Protein AF-K9SF38-F1 (afdb_monomer)

Foldseek 3Di:
DDDDDDDDDDDDDDDDDDDDDPQPDAWAFFDDDQWIWIWDLVQDTHTANLCVVVPAPDLPPDDDDDDDDDDDDDDPQPPDLPPPPPPDALLLSLLLLLLLNGRVQNGSQSQQAAPSRDGDDDFQAQPQDWDWDDDPNDIDTFSQHGSNGAGPVLRVVLCVVVVPRTSDPNSVSSSVVVLLVVLVLNVCSVVVVVQCSQLSCQVVHVQTANHAPRQQTDSGYGHDHPVVSSVSSVSSSVVVVVVVD

Solvent-accessible surface area (backbone atoms only — not comparable to full-atom values): 14190 Å² total; per-residue (Å²): 137,89,88,84,90,84,87,82,86,80,87,83,80,87,81,92,79,89,77,94,69,87,74,82,44,68,72,32,37,16,44,54,97,83,36,21,28,29,20,40,64,83,41,46,82,42,77,42,75,54,27,71,78,52,50,62,68,71,66,63,70,84,82,72,91,80,79,92,78,84,86,80,82,93,65,100,79,74,81,57,95,76,71,65,92,55,97,65,49,49,44,47,56,14,50,55,48,39,49,11,38,28,42,57,21,53,33,92,65,10,54,30,28,27,46,92,68,43,78,60,87,68,40,72,41,75,82,68,51,77,33,72,45,79,53,98,94,42,79,50,73,38,35,23,30,31,31,76,46,38,35,48,72,56,41,58,57,41,31,64,75,72,66,50,82,40,40,38,65,66,44,48,51,51,41,52,52,50,53,36,48,76,45,67,17,46,67,29,31,70,73,64,40,49,70,61,20,43,24,44,38,6,81,78,41,38,16,28,16,53,47,82,86,35,60,30,30,70,57,50,13,47,30,34,50,46,71,57,49,51,53,50,26,53,34,37,29,54,46,50,56,62,72,78,109

Secondary structure (DSSP, 8-state):
---------------------------EEEEETTEEEEE-TTS-EEEETHHHHSPPPPPPPPPPPPPP----PPPTT---TT---S---HHHHHHHHHHHHHTT--STTGGGBBGGG-B----SS-----EEEEETTEEEEE--BTTTTB-HHHHHHHHHHHT--S--HHHHHHHHHHHHHHTT-HHHHHHT-HHHHHHHHTTT-TTS-SSTT-SSTTTT-----HHHHHHHHHHHHHHHHHH--

Structure (mmCIF, N/CA/C/O backbone):
data_AF-K9SF38-F1
#
_entry.id   AF-K9SF38-F1
#
loop_
_atom_site.group_PDB
_atom_site.id
_atom_site.type_symbol
_atom_site.label_atom_id
_atom_site.label_alt_id
_atom_site.label_comp_id
_atom_site.label_asym_id
_atom_site.label_entity_id
_atom_site.label_seq_id
_atom_site.pdbx_PDB_ins_code
_atom_site.Cartn_x
_atom_site.Cartn_y
_atom_site.Cartn_z
_atom_site.occupancy
_atom_site.B_iso_or_equiv
_atom_site.auth_seq_id
_atom_site.auth_comp_id
_atom_site.auth_asym_id
_atom_site.auth_atom_id
_atom_site.pdbx_PDB_model_num
ATOM 1 N N . MET A 1 1 ? 10.245 25.962 38.737 1.00 32.91 1 MET A N 1
ATOM 2 C CA . MET A 1 1 ? 10.128 26.505 37.369 1.00 32.91 1 MET A CA 1
ATOM 3 C C . MET A 1 1 ? 11.061 25.708 36.472 1.00 32.91 1 MET A C 1
ATOM 5 O O . MET A 1 1 ? 12.242 25.615 36.779 1.00 32.91 1 MET A O 1
ATOM 9 N N . ASP A 1 2 ? 10.474 25.057 35.470 1.00 35.12 2 ASP A N 1
ATOM 10 C CA . ASP A 1 2 ? 11.041 24.088 34.523 1.00 35.12 2 ASP A CA 1
ATOM 11 C C . ASP A 1 2 ? 12.235 24.565 33.688 1.00 35.12 2 ASP A C 1
ATOM 13 O O . ASP A 1 2 ? 12.225 25.701 33.218 1.00 35.12 2 ASP A O 1
ATOM 17 N N . LYS A 1 3 ? 13.137 23.620 33.359 1.00 30.88 3 LYS A N 1
ATOM 18 C CA . LYS A 1 3 ? 13.423 23.184 31.972 1.00 30.88 3 LYS A CA 1
ATOM 19 C C . LYS A 1 3 ? 13.786 21.691 31.964 1.00 30.88 3 LYS A C 1
ATOM 21 O O . LYS A 1 3 ? 14.842 21.285 32.436 1.00 30.88 3 LYS A O 1
ATOM 26 N N . ASN A 1 4 ? 12.859 20.891 31.453 1.00 30.62 4 ASN A N 1
ATOM 27 C CA . ASN A 1 4 ? 12.910 19.439 31.351 1.00 30.62 4 ASN A CA 1
ATOM 28 C C . ASN A 1 4 ? 13.777 18.952 30.169 1.00 30.62 4 ASN A C 1
ATOM 30 O O . ASN A 1 4 ? 13.713 19.516 29.081 1.00 30.62 4 ASN A O 1
ATOM 34 N N . LYS A 1 5 ? 14.442 17.811 30.409 1.00 30.38 5 LYS A N 1
ATOM 35 C CA . LYS A 1 5 ? 14.815 16.724 29.478 1.00 30.38 5 LYS A CA 1
ATOM 36 C C . LYS A 1 5 ? 15.868 16.989 28.388 1.00 30.38 5 LYS A C 1
ATOM 38 O O . LYS A 1 5 ? 15.561 17.395 27.275 1.00 30.38 5 LYS A O 1
ATOM 43 N N . LEU A 1 6 ? 17.087 16.529 28.673 1.00 23.80 6 LEU A N 1
ATOM 44 C CA . LEU A 1 6 ? 18.018 15.960 27.696 1.00 23.80 6 LEU A CA 1
ATOM 45 C C . LEU A 1 6 ? 18.862 14.878 28.384 1.00 23.80 6 LEU A C 1
ATOM 47 O O . LEU A 1 6 ? 19.176 15.003 29.564 1.00 23.80 6 LEU A O 1
ATOM 51 N N . ALA A 1 7 ? 19.227 13.862 27.601 1.00 22.31 7 ALA A N 1
ATOM 52 C CA . ALA A 1 7 ? 19.998 12.661 27.932 1.00 22.31 7 ALA A CA 1
ATOM 53 C C . ALA A 1 7 ? 19.204 11.472 28.506 1.00 22.31 7 ALA A C 1
ATOM 55 O O . ALA A 1 7 ? 19.060 11.296 29.712 1.00 22.31 7 ALA A O 1
ATOM 56 N N . LEU A 1 8 ? 18.825 10.557 27.609 1.00 22.80 8 LEU A N 1
ATOM 57 C CA . LEU A 1 8 ? 19.078 9.143 27.866 1.00 22.80 8 LEU A CA 1
ATOM 58 C C . LEU A 1 8 ? 19.803 8.552 26.652 1.00 22.80 8 LEU A C 1
ATOM 60 O O . LEU A 1 8 ? 19.273 8.515 25.543 1.00 22.80 8 LEU A O 1
ATOM 64 N N . LEU A 1 9 ? 21.058 8.176 26.898 1.00 20.56 9 LEU A N 1
ATOM 65 C CA . LEU A 1 9 ? 21.922 7.366 26.050 1.00 20.56 9 LEU A CA 1
ATOM 66 C C . LEU A 1 9 ? 21.179 6.124 25.534 1.00 20.56 9 LEU A C 1
ATOM 68 O O . LEU A 1 9 ? 20.601 5.388 26.329 1.00 20.56 9 LEU A O 1
ATOM 72 N N . VAL A 1 10 ? 21.345 5.805 24.251 1.00 22.66 10 VAL A N 1
ATOM 73 C CA . VAL A 1 10 ? 21.328 4.409 23.801 1.00 22.66 10 VAL A CA 1
ATOM 74 C C . VAL A 1 10 ? 22.685 4.112 23.179 1.00 22.66 10 VAL A C 1
ATOM 76 O O . VAL A 1 10 ? 22.996 4.498 22.056 1.00 22.66 10 VAL A O 1
ATOM 79 N N . THR A 1 11 ? 23.507 3.445 23.979 1.00 23.42 11 THR A N 1
ATOM 80 C CA . THR A 1 11 ? 24.659 2.659 23.552 1.00 23.42 11 THR A CA 1
ATOM 81 C C . THR A 1 11 ? 24.186 1.582 22.579 1.00 23.42 11 THR A C 1
ATOM 83 O O . THR A 1 11 ? 23.343 0.770 22.948 1.00 23.42 11 THR A O 1
ATOM 86 N N . VAL A 1 12 ? 24.763 1.506 21.379 1.00 25.81 12 VAL A N 1
ATOM 87 C CA . VAL A 1 12 ? 24.740 0.268 20.586 1.00 25.81 12 VAL A CA 1
ATOM 88 C C . VAL A 1 12 ? 26.158 -0.012 20.117 1.00 25.81 12 VAL A C 1
ATOM 90 O O . VAL A 1 12 ? 26.652 0.572 19.157 1.00 25.81 12 VAL A O 1
ATOM 93 N N . CYS A 1 13 ? 26.822 -0.901 20.848 1.00 21.30 13 CYS A N 1
ATOM 94 C CA . CYS A 1 13 ? 28.051 -1.546 20.429 1.00 21.30 13 CYS A CA 1
ATOM 95 C C . CYS A 1 13 ? 27.699 -2.988 20.038 1.00 21.30 13 CYS A C 1
ATOM 97 O O . CYS A 1 13 ? 27.138 -3.708 20.857 1.00 21.30 13 CYS A O 1
ATOM 99 N N . GLY A 1 14 ? 28.040 -3.364 18.802 1.00 21.73 14 GLY A N 1
ATOM 100 C CA . GLY A 1 14 ? 28.379 -4.723 18.368 1.00 21.73 14 GLY A CA 1
ATOM 101 C C . GLY A 1 14 ? 27.272 -5.778 18.294 1.00 21.73 14 GLY A C 1
ATOM 102 O O . GLY A 1 14 ? 26.858 -6.303 19.312 1.00 21.73 14 GLY A O 1
ATOM 103 N N . PHE A 1 15 ? 26.952 -6.226 17.075 1.00 23.14 15 PHE A N 1
ATOM 104 C CA . PHE A 1 15 ? 27.020 -7.651 16.732 1.00 23.14 15 PHE A CA 1
ATOM 105 C C . PHE A 1 15 ? 27.345 -7.813 15.243 1.00 23.14 15 PHE A C 1
ATOM 107 O O . PHE A 1 15 ? 26.672 -7.275 14.367 1.00 23.14 15 PHE A O 1
ATOM 114 N N . ILE A 1 16 ? 28.420 -8.555 14.988 1.00 25.97 16 ILE A N 1
ATOM 115 C CA . ILE A 1 16 ? 28.776 -9.112 13.689 1.00 25.97 16 ILE A CA 1
ATOM 116 C C . ILE A 1 16 ? 27.785 -10.238 13.384 1.00 25.97 16 ILE A C 1
ATOM 118 O O . ILE A 1 16 ? 27.683 -11.181 14.161 1.00 25.97 16 ILE A O 1
ATOM 122 N N . TYR A 1 17 ? 27.138 -10.178 12.223 1.00 26.00 17 TYR A N 1
ATOM 123 C CA . TYR A 1 17 ? 26.838 -11.368 11.431 1.00 26.00 17 TYR A CA 1
ATOM 124 C C . TYR A 1 17 ? 27.252 -11.084 9.990 1.00 26.00 17 TYR A C 1
ATOM 126 O O . TYR A 1 17 ? 26.595 -10.349 9.259 1.00 26.00 17 TYR A O 1
ATOM 134 N N . GLY A 1 18 ? 28.387 -11.660 9.600 1.00 22.95 18 GLY A N 1
ATOM 135 C CA . GLY A 1 18 ? 28.644 -11.984 8.209 1.00 22.95 18 GLY A CA 1
ATOM 136 C C . GLY A 1 18 ? 28.010 -13.338 7.912 1.00 22.95 18 GLY A C 1
ATOM 137 O O . GLY A 1 18 ? 28.254 -14.292 8.647 1.00 22.95 18 GLY A O 1
ATOM 138 N N . SER A 1 19 ? 27.189 -13.403 6.868 1.00 24.47 19 SER A N 1
ATOM 139 C CA . SER A 1 19 ? 27.059 -14.496 5.889 1.00 24.47 19 SER A CA 1
ATOM 140 C C . SER A 1 19 ? 25.881 -14.174 4.973 1.00 24.47 19 SER A C 1
ATOM 142 O O . SER A 1 19 ? 24.863 -13.656 5.418 1.00 24.47 19 SER A O 1
ATOM 144 N N . GLY A 1 20 ? 26.075 -14.414 3.679 1.00 29.20 20 GLY A N 1
ATOM 145 C CA . GLY A 1 20 ? 25.257 -13.905 2.587 1.00 29.20 20 GLY A CA 1
ATOM 146 C C . GLY A 1 20 ? 23.753 -14.147 2.706 1.00 29.20 20 GLY A C 1
ATOM 147 O O . GLY A 1 20 ? 23.280 -15.252 2.944 1.00 29.20 20 GLY A O 1
ATOM 148 N N . GLY A 1 21 ? 23.023 -13.081 2.420 1.00 24.81 21 GLY A N 1
ATOM 149 C CA . GLY A 1 21 ? 21.622 -13.074 2.050 1.00 24.81 21 GLY A CA 1
ATOM 150 C C . GLY A 1 21 ? 21.341 -11.661 1.578 1.00 24.81 21 GLY A C 1
ATOM 151 O O . GLY A 1 21 ? 21.445 -10.729 2.370 1.00 24.81 21 GLY A O 1
ATOM 152 N N . LEU A 1 22 ? 21.083 -11.472 0.285 1.00 32.59 22 LEU A N 1
ATOM 153 C CA . LEU A 1 22 ? 20.540 -10.216 -0.222 1.00 32.59 22 LEU A CA 1
ATOM 154 C C . LEU A 1 22 ? 19.213 -9.996 0.512 1.00 32.59 22 LEU A C 1
ATOM 156 O O . LEU A 1 22 ? 18.200 -10.591 0.155 1.00 32.59 22 LEU A O 1
ATOM 160 N N . GLY A 1 23 ? 19.248 -9.224 1.599 1.00 35.25 23 GLY A N 1
ATOM 161 C CA . GLY A 1 23 ? 18.059 -8.809 2.322 1.00 35.25 23 GLY A CA 1
ATOM 162 C C . GLY A 1 23 ? 17.207 -8.023 1.342 1.00 35.25 23 GLY A C 1
ATOM 163 O O . GLY A 1 23 ? 17.598 -6.937 0.919 1.00 35.25 23 GLY A O 1
ATOM 164 N N . VAL A 1 24 ? 16.096 -8.613 0.904 1.00 41.34 24 VAL A N 1
ATOM 165 C CA . VAL A 1 24 ? 15.189 -7.985 -0.055 1.00 41.34 24 VAL A CA 1
ATOM 166 C C . VAL A 1 24 ? 14.481 -6.863 0.682 1.00 41.34 24 VAL A C 1
ATOM 168 O O . VAL A 1 24 ? 13.463 -7.055 1.339 1.00 41.34 24 VAL A O 1
ATOM 171 N N . THR A 1 25 ? 15.069 -5.680 0.636 1.00 52.03 25 THR A N 1
ATOM 172 C CA . THR A 1 25 ? 14.469 -4.493 1.218 1.00 52.03 25 THR A CA 1
ATOM 173 C C . THR A 1 25 ? 13.455 -3.984 0.219 1.00 52.03 25 THR A C 1
ATOM 175 O O . THR A 1 25 ? 13.842 -3.527 -0.858 1.00 52.03 25 THR A O 1
ATOM 178 N N . LYS A 1 26 ? 12.166 -4.112 0.539 1.00 58.34 26 LYS A N 1
ATOM 179 C CA . LYS A 1 26 ? 11.089 -3.586 -0.298 1.00 58.34 26 LYS A CA 1
ATOM 180 C C . LYS A 1 26 ? 11.067 -2.065 -0.140 1.00 58.34 26 LYS A C 1
ATOM 182 O O . LYS A 1 26 ? 10.779 -1.587 0.957 1.00 58.34 26 LYS A O 1
ATOM 187 N N . PRO A 1 27 ? 11.398 -1.291 -1.182 1.00 59.22 27 PRO A N 1
ATOM 188 C CA . PRO A 1 27 ? 11.380 0.150 -1.057 1.00 59.22 27 PRO A CA 1
ATOM 189 C C . PRO A 1 27 ? 9.923 0.630 -1.153 1.00 59.22 27 PRO A C 1
ATOM 191 O O . PRO A 1 27 ? 9.233 0.328 -2.125 1.00 59.22 27 PRO A O 1
ATOM 194 N N . ALA A 1 28 ? 9.462 1.347 -0.129 1.00 57.31 28 ALA A N 1
ATOM 195 C CA . ALA A 1 28 ? 8.128 1.948 -0.051 1.00 57.31 28 ALA A CA 1
ATOM 196 C C . ALA A 1 28 ? 8.250 3.468 0.056 1.00 57.31 28 ALA A C 1
ATOM 198 O O . ALA A 1 28 ? 9.204 3.967 0.659 1.00 57.31 28 ALA A O 1
ATOM 199 N N . ILE A 1 29 ? 7.310 4.194 -0.546 1.00 63.69 29 ILE A N 1
ATOM 200 C CA . ILE A 1 29 ? 7.255 5.657 -0.489 1.00 63.69 29 ILE A CA 1
ATOM 201 C C . ILE A 1 29 ? 6.360 6.023 0.690 1.00 63.69 29 ILE A C 1
ATOM 203 O O . ILE A 1 29 ? 5.159 5.956 0.572 1.00 63.69 29 ILE A O 1
ATOM 207 N N . ALA A 1 30 ? 6.922 6.420 1.817 1.00 62.00 30 ALA A N 1
ATOM 208 C CA . ALA A 1 30 ? 6.196 6.939 2.966 1.00 62.00 30 ALA A CA 1
ATOM 209 C C . ALA A 1 30 ? 5.930 8.443 2.904 1.00 62.00 30 ALA A C 1
ATOM 211 O O . ALA A 1 30 ? 6.533 9.182 2.123 1.00 62.00 30 ALA A O 1
ATOM 212 N N . GLN A 1 31 ? 5.002 8.901 3.741 1.00 59.09 31 GLN A N 1
ATOM 213 C CA . GLN A 1 31 ? 4.596 10.294 3.802 1.00 59.09 31 GLN A CA 1
ATOM 214 C C . GLN A 1 31 ? 4.652 10.858 5.228 1.00 59.09 31 GLN A C 1
ATOM 216 O O . GLN A 1 31 ? 4.120 10.278 6.173 1.00 59.09 31 GLN A O 1
ATOM 221 N N . GLU A 1 32 ? 5.260 12.036 5.365 1.00 57.03 32 GLU A N 1
ATOM 222 C CA . GLU A 1 32 ? 5.220 12.898 6.550 1.00 57.03 32 GLU A CA 1
ATOM 223 C C . GLU A 1 32 ? 4.699 14.287 6.134 1.00 57.03 32 GLU A C 1
ATOM 225 O O . GLU A 1 32 ? 4.617 14.597 4.944 1.00 57.03 32 GLU A O 1
ATOM 230 N N . TYR A 1 33 ? 4.287 15.126 7.087 1.00 50.22 33 TYR A N 1
ATOM 231 C CA . TYR A 1 33 ? 3.713 16.456 6.828 1.00 50.22 33 TYR A CA 1
ATOM 232 C C . TYR A 1 33 ? 4.521 17.231 5.756 1.00 50.22 33 TYR A C 1
ATOM 234 O O . TYR A 1 33 ? 5.669 17.608 5.980 1.00 50.22 33 TYR A O 1
ATOM 242 N N . ASN A 1 34 ? 3.918 17.458 4.578 1.00 52.88 34 ASN A N 1
ATOM 243 C CA . ASN A 1 34 ? 4.502 18.127 3.397 1.00 52.88 34 ASN A CA 1
ATOM 244 C C . ASN A 1 34 ? 5.733 17.465 2.736 1.00 52.88 34 ASN A C 1
ATOM 246 O O . ASN A 1 34 ? 6.433 18.114 1.954 1.00 52.88 34 ASN A O 1
ATOM 250 N N . ALA A 1 35 ? 6.002 16.186 2.997 1.00 58.78 35 ALA A N 1
ATOM 251 C CA . ALA A 1 35 ? 7.109 15.457 2.391 1.00 58.78 35 ALA A CA 1
ATOM 252 C C . ALA A 1 35 ? 6.736 14.002 2.111 1.00 58.78 35 ALA A C 1
ATOM 254 O O . ALA A 1 35 ? 6.220 13.310 2.980 1.00 58.78 35 ALA A O 1
ATOM 255 N N . CYS A 1 36 ? 7.078 13.506 0.924 1.00 64.75 36 CYS A N 1
ATOM 256 C CA . CYS A 1 36 ? 7.150 12.066 0.719 1.00 64.75 36 CYS A CA 1
ATOM 257 C C . CYS A 1 36 ? 8.593 11.645 0.788 1.00 64.75 36 CYS A C 1
ATOM 259 O O . CYS A 1 36 ? 9.480 12.318 0.266 1.00 64.75 36 CYS A O 1
ATOM 261 N N . PHE A 1 37 ? 8.834 10.539 1.454 1.00 58.59 37 PHE A N 1
ATOM 262 C CA . PHE A 1 37 ? 10.147 9.985 1.612 1.00 58.59 37 PHE A CA 1
ATOM 263 C C . PHE A 1 37 ? 10.076 8.489 1.405 1.00 58.59 37 PHE A C 1
ATOM 265 O O . PHE A 1 37 ? 9.156 7.831 1.844 1.00 58.59 37 PHE A O 1
ATOM 272 N N . MET A 1 38 ? 11.065 7.917 0.758 1.00 58.12 38 MET A N 1
ATOM 273 C CA . MET A 1 38 ? 11.235 6.475 0.749 1.00 58.12 38 MET A CA 1
ATOM 274 C C . MET A 1 38 ? 12.322 6.122 1.719 1.00 58.12 38 MET A C 1
ATOM 276 O O . MET A 1 38 ? 13.252 6.903 1.891 1.00 58.12 38 MET A O 1
ATOM 280 N N . VAL A 1 39 ? 12.275 4.935 2.297 1.00 50.78 39 VAL A N 1
ATOM 281 C CA . VAL A 1 39 ? 13.430 4.453 3.042 1.00 50.78 39 VAL A CA 1
ATOM 282 C C . VAL A 1 39 ? 14.055 3.272 2.335 1.00 50.78 39 VAL A C 1
ATOM 284 O O . VAL A 1 39 ? 13.390 2.300 1.987 1.00 50.78 39 VAL A O 1
ATOM 287 N N . THR A 1 40 ? 15.350 3.408 2.055 1.00 50.44 40 THR A N 1
ATOM 288 C CA . THR A 1 40 ? 16.129 2.370 1.385 1.00 50.44 40 THR A CA 1
ATOM 289 C C . THR A 1 40 ? 16.367 1.192 2.324 1.00 50.44 40 THR A C 1
ATOM 291 O O . THR A 1 40 ? 16.216 1.297 3.541 1.00 50.44 40 THR A O 1
ATOM 294 N N . GLY A 1 41 ? 16.875 0.091 1.775 1.00 38.28 41 GLY A N 1
ATOM 295 C CA . GLY A 1 41 ? 17.277 -1.062 2.572 1.00 38.28 41 GLY A CA 1
ATOM 296 C C . GLY A 1 41 ? 18.357 -0.844 3.622 1.00 38.28 41 GLY A C 1
ATOM 297 O O . GLY A 1 41 ? 18.583 -1.710 4.458 1.00 38.28 41 GLY A O 1
ATOM 298 N N . SER A 1 42 ? 19.016 0.314 3.604 1.00 48.16 42 SER A N 1
ATOM 299 C CA . SER A 1 42 ? 19.976 0.719 4.628 1.00 48.16 42 SER A CA 1
ATOM 300 C C . SER A 1 42 ? 19.345 1.567 5.743 1.00 48.16 42 SER A C 1
ATOM 302 O O . SER A 1 42 ? 20.082 2.226 6.472 1.00 48.16 42 SER A O 1
ATOM 304 N N . GLY A 1 43 ? 18.012 1.664 5.819 1.00 46.91 43 GLY A N 1
ATOM 305 C CA . GLY A 1 43 ? 17.307 2.449 6.840 1.00 46.91 43 GLY A CA 1
ATOM 306 C C . GLY A 1 43 ? 17.420 3.968 6.675 1.00 46.91 43 GLY A C 1
ATOM 307 O O . GLY A 1 43 ? 17.209 4.715 7.626 1.00 46.91 43 GLY A O 1
ATOM 308 N N . ARG A 1 44 ? 17.786 4.456 5.482 1.00 55.97 44 ARG A N 1
ATOM 309 C CA . ARG A 1 44 ? 17.996 5.889 5.227 1.00 55.97 44 ARG A CA 1
ATOM 310 C C . ARG A 1 44 ? 16.814 6.553 4.507 1.00 55.97 44 ARG A C 1
ATOM 312 O O . ARG A 1 44 ? 16.411 6.087 3.443 1.00 55.97 44 ARG A O 1
ATOM 319 N N . LEU A 1 45 ? 16.335 7.669 5.065 1.00 54.25 45 LEU A N 1
ATOM 320 C CA . LEU A 1 45 ? 15.260 8.521 4.535 1.00 54.25 45 LEU A CA 1
ATOM 321 C C . LEU A 1 45 ? 15.676 9.245 3.242 1.00 54.25 45 LEU A C 1
ATOM 323 O O . LEU A 1 45 ? 16.576 10.085 3.248 1.00 54.25 45 LEU A O 1
ATOM 327 N N . VAL A 1 46 ? 14.984 8.950 2.146 1.00 61.78 46 VAL A N 1
ATOM 328 C CA . VAL A 1 46 ? 15.105 9.576 0.825 1.00 61.78 46 VAL A CA 1
ATOM 329 C C . VAL A 1 46 ? 13.908 10.475 0.604 1.00 61.78 46 VAL A C 1
ATOM 331 O O . VAL A 1 46 ? 12.845 9.995 0.241 1.00 61.78 46 VAL A O 1
ATOM 334 N N . GLN A 1 47 ? 14.062 11.776 0.797 1.00 63.28 47 GLN A N 1
ATOM 335 C CA . GLN A 1 47 ? 12.973 12.720 0.575 1.00 63.28 47 GLN A CA 1
ATOM 336 C C . GLN A 1 47 ? 12.798 12.992 -0.928 1.00 63.28 47 GLN A C 1
ATOM 338 O O . GLN A 1 47 ? 13.745 13.372 -1.615 1.00 63.28 47 GLN A O 1
ATOM 343 N N . PHE A 1 48 ? 11.586 12.798 -1.440 1.00 62.03 48 PHE A N 1
ATOM 344 C CA . PHE A 1 48 ? 11.187 13.135 -2.801 1.00 62.03 48 PHE A CA 1
ATOM 345 C C . PHE A 1 48 ? 10.351 14.409 -2.790 1.00 62.03 48 PHE A C 1
ATOM 347 O O . PHE A 1 48 ? 9.398 14.543 -2.024 1.00 62.03 48 PHE A O 1
ATOM 354 N N . ASP A 1 49 ? 10.632 15.303 -3.737 1.00 61.38 49 ASP A N 1
ATOM 355 C CA . ASP A 1 49 ? 9.835 16.518 -3.949 1.00 61.38 49 ASP A CA 1
ATOM 356 C C . ASP A 1 49 ? 8.482 16.252 -4.636 1.00 61.38 49 ASP A C 1
ATOM 358 O O . ASP A 1 49 ? 7.728 17.171 -4.958 1.00 61.38 49 ASP A O 1
ATOM 362 N N . PHE A 1 50 ? 8.153 14.976 -4.855 1.00 56.66 50 PHE A N 1
ATOM 363 C CA . PHE A 1 50 ? 6.925 14.531 -5.504 1.00 56.66 50 PHE A CA 1
ATOM 364 C C . PHE A 1 50 ? 5.668 15.016 -4.768 1.00 56.66 50 PHE A C 1
ATOM 366 O O . PHE A 1 50 ? 4.773 15.578 -5.394 1.00 56.66 50 PHE A O 1
ATOM 373 N N . CYS A 1 51 ? 5.628 14.907 -3.439 1.00 54.00 51 CYS A N 1
ATOM 374 C CA . CYS A 1 51 ? 4.443 15.296 -2.666 1.00 54.00 51 CYS A CA 1
ATOM 375 C C . CYS A 1 51 ? 4.289 16.805 -2.458 1.00 54.00 51 CYS A C 1
ATOM 377 O O . CYS A 1 51 ? 3.264 17.245 -1.954 1.00 54.00 51 CYS A O 1
ATOM 379 N N . LYS A 1 52 ? 5.248 17.621 -2.918 1.00 57.44 52 LYS A N 1
ATOM 380 C CA . LYS A 1 52 ? 4.994 19.056 -3.124 1.00 57.44 52 LYS A CA 1
ATOM 381 C C . LYS A 1 52 ? 4.128 19.313 -4.358 1.00 57.44 52 LYS A C 1
ATOM 383 O O . LYS A 1 52 ? 3.394 20.293 -4.389 1.00 57.44 52 LYS A O 1
ATOM 388 N N . HIS A 1 53 ? 4.224 18.446 -5.365 1.00 51.88 53 HIS A N 1
ATOM 389 C CA . HIS A 1 53 ? 3.482 18.558 -6.623 1.00 51.88 53 HIS A CA 1
ATOM 390 C C . HIS A 1 53 ? 2.138 17.823 -6.571 1.00 51.88 53 HIS A C 1
ATOM 392 O O . HIS A 1 53 ? 1.199 18.242 -7.236 1.00 51.88 53 HIS A O 1
ATOM 398 N N . ASN A 1 54 ? 2.045 16.777 -5.747 1.00 47.59 54 ASN A N 1
ATOM 399 C CA . ASN A 1 54 ? 0.818 16.056 -5.421 1.00 47.59 54 ASN A CA 1
ATOM 400 C C . ASN A 1 54 ? 0.685 15.956 -3.891 1.00 47.59 54 ASN A C 1
ATOM 402 O O . ASN A 1 54 ? 0.960 14.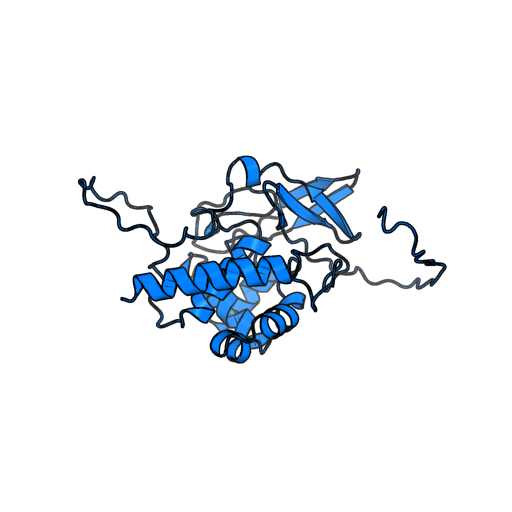891 -3.329 1.00 47.59 54 ASN A O 1
ATOM 406 N N . PRO A 1 55 ? 0.340 17.051 -3.191 1.00 53.09 55 PRO A N 1
ATOM 407 C CA . PRO A 1 55 ? 0.077 16.970 -1.762 1.00 53.09 55 PRO A CA 1
ATOM 408 C C . PRO A 1 55 ? -1.063 15.974 -1.510 1.00 53.09 55 PRO A C 1
ATOM 410 O O . PRO A 1 55 ? -1.948 15.820 -2.362 1.00 53.09 55 PRO A O 1
ATOM 413 N N . PRO A 1 56 ? -1.056 15.284 -0.358 1.00 52.06 56 PRO A N 1
ATOM 414 C CA . PRO A 1 56 ? -2.183 14.444 0.007 1.00 52.06 56 PRO A CA 1
ATOM 415 C C . PRO A 1 56 ? -3.431 15.341 0.030 1.00 52.06 56 PRO A C 1
ATOM 417 O O . PRO A 1 56 ? -3.331 16.513 0.417 1.00 52.06 56 PRO A O 1
ATOM 420 N N . PRO A 1 57 ? -4.615 14.840 -0.348 1.00 53.09 57 PRO A N 1
ATOM 421 C CA . PRO A 1 57 ? -5.824 15.487 0.122 1.00 53.09 57 PRO A CA 1
ATOM 422 C C . PRO A 1 57 ? -5.717 15.592 1.649 1.00 53.09 57 PRO A C 1
ATOM 424 O O . PRO A 1 57 ? -5.322 14.632 2.318 1.00 53.09 57 PRO A O 1
ATOM 427 N N . ALA A 1 58 ? -6.003 16.779 2.192 1.00 54.12 58 ALA A N 1
ATOM 428 C CA . ALA A 1 58 ? -6.201 16.904 3.629 1.00 54.12 58 ALA A CA 1
ATOM 429 C C . ALA A 1 58 ? -7.230 15.842 4.051 1.00 54.12 58 ALA A C 1
ATOM 431 O O . ALA A 1 58 ? -8.133 15.551 3.252 1.00 54.12 58 ALA A O 1
ATOM 432 N N . PRO A 1 59 ? -7.109 15.253 5.257 1.00 53.84 59 PRO A N 1
ATOM 433 C CA . PRO A 1 59 ? -8.188 14.427 5.758 1.00 53.84 59 PRO A CA 1
ATOM 434 C C . PRO A 1 59 ? -9.486 15.228 5.604 1.00 53.84 59 PRO A C 1
ATOM 436 O O . PRO A 1 59 ? -9.463 16.436 5.865 1.00 53.84 59 PRO A O 1
ATOM 439 N N . PRO A 1 60 ? -10.562 14.609 5.102 1.00 56.84 60 PRO A N 1
ATOM 440 C CA . PRO A 1 60 ? -11.826 15.295 4.884 1.00 56.84 60 PRO A CA 1
ATOM 441 C C . PRO A 1 60 ? -12.187 16.112 6.128 1.00 56.84 60 PRO A C 1
ATOM 443 O O . PRO A 1 60 ? -12.300 15.576 7.229 1.00 56.84 60 PRO A O 1
ATOM 446 N N . GLU A 1 61 ? -12.248 17.433 5.958 1.00 49.97 61 GLU A N 1
ATOM 447 C CA . GLU A 1 61 ? -12.459 18.374 7.055 1.00 49.97 61 GLU A CA 1
ATOM 448 C C . GLU A 1 61 ? -13.817 18.067 7.705 1.00 49.97 61 GLU A C 1
ATOM 450 O O . GLU A 1 61 ? -14.792 17.787 7.002 1.00 49.97 61 GLU A O 1
ATOM 455 N N . THR A 1 62 ? -13.892 18.079 9.041 1.00 42.59 62 THR A N 1
ATOM 456 C CA . THR A 1 62 ? -15.144 17.845 9.771 1.00 42.59 62 THR A CA 1
ATOM 457 C C . THR A 1 62 ? -16.230 18.775 9.227 1.00 42.59 62 THR A C 1
ATOM 459 O O . THR A 1 62 ? -16.091 19.998 9.224 1.00 42.59 62 THR A O 1
ATOM 462 N N . ALA A 1 63 ? -17.288 18.173 8.681 1.00 37.59 63 ALA A N 1
ATOM 463 C CA . ALA A 1 63 ? -18.239 18.825 7.793 1.00 37.59 63 ALA A CA 1
ATOM 464 C C . ALA A 1 63 ? -18.796 20.151 8.344 1.00 37.59 63 ALA A C 1
ATOM 466 O O . ALA A 1 63 ? -19.452 20.195 9.386 1.00 37.59 63 ALA A O 1
ATOM 467 N N . LYS A 1 64 ? -18.633 21.231 7.572 1.00 30.23 64 LYS A N 1
ATOM 468 C CA . LYS A 1 64 ? -19.543 22.382 7.609 1.00 30.23 64 LYS A CA 1
ATOM 469 C C . LYS A 1 64 ? -20.552 22.231 6.460 1.00 30.23 64 LYS A C 1
ATOM 471 O O . LYS A 1 64 ? -20.125 21.900 5.355 1.00 30.23 64 LYS A O 1
ATOM 476 N N . PRO A 1 65 ? -21.861 22.496 6.652 1.00 39.44 65 PRO A N 1
ATOM 477 C CA . PRO A 1 65 ? -22.847 22.281 5.597 1.00 39.44 65 PRO A CA 1
ATOM 478 C C . PRO A 1 65 ? -22.623 23.269 4.447 1.00 39.44 65 PRO A C 1
ATOM 480 O O . PRO A 1 65 ? -22.646 24.486 4.656 1.00 39.44 65 PRO A O 1
ATOM 483 N N . ALA A 1 66 ? -22.419 22.759 3.233 1.00 36.53 66 ALA A N 1
ATOM 484 C CA . ALA A 1 66 ? -22.329 23.579 2.031 1.00 36.53 66 ALA A CA 1
ATOM 485 C C . ALA A 1 66 ? -23.737 23.950 1.530 1.00 36.53 66 ALA A C 1
ATOM 487 O O . ALA A 1 66 ? -24.586 23.088 1.321 1.00 36.53 66 ALA A O 1
ATOM 488 N N . SER A 1 67 ? -23.984 25.248 1.332 1.00 28.19 67 SER A N 1
ATOM 489 C CA . SER A 1 67 ? -25.136 25.747 0.566 1.00 28.19 67 SER A CA 1
ATOM 490 C C . SER A 1 67 ? -24.871 25.620 -0.943 1.00 28.19 67 SER A C 1
ATOM 492 O O . SER A 1 67 ? -23.710 25.659 -1.355 1.00 28.19 67 SER A O 1
ATOM 494 N N . PRO A 1 68 ? -25.912 25.475 -1.784 1.00 45.50 68 PRO A N 1
ATOM 495 C CA . PRO A 1 68 ? -25.754 25.000 -3.151 1.00 45.50 68 PRO A CA 1
ATOM 496 C C . PRO A 1 68 ? -25.381 26.130 -4.116 1.00 45.50 68 PRO A C 1
ATOM 498 O O . PRO A 1 68 ? -25.941 27.227 -4.076 1.00 45.50 68 PRO A O 1
ATOM 501 N N . SER A 1 69 ? -24.468 25.846 -5.040 1.00 29.36 69 SER A N 1
ATOM 502 C CA . SER A 1 69 ? -24.279 26.618 -6.273 1.00 29.36 69 SER A CA 1
ATOM 503 C C . SER A 1 69 ? -23.678 25.734 -7.372 1.00 29.36 69 SER A C 1
ATOM 505 O O . SER A 1 69 ? -23.119 24.682 -7.065 1.00 29.36 69 SER A O 1
ATOM 507 N N . PRO A 1 70 ? -23.913 26.077 -8.651 1.00 39.94 70 PRO A N 1
ATOM 508 C CA . PRO A 1 70 ? -24.371 25.108 -9.636 1.00 39.94 70 PRO A CA 1
ATOM 509 C C . PRO A 1 70 ? -23.245 24.391 -10.379 1.00 39.94 70 PRO A C 1
ATOM 511 O O . PRO A 1 70 ? -22.165 24.931 -10.615 1.00 39.94 70 PRO A O 1
ATOM 514 N N . SER A 1 71 ? -23.575 23.166 -10.782 1.00 38.97 71 SER A N 1
ATOM 515 C CA . SER A 1 71 ? -22.771 22.222 -11.552 1.00 38.97 71 SER A CA 1
ATOM 516 C C . SER A 1 71 ? -22.131 22.803 -12.817 1.00 38.97 71 SER A C 1
ATOM 518 O O . SER A 1 71 ? -22.773 23.567 -13.542 1.00 38.97 71 SER A O 1
ATOM 520 N N . PRO A 1 72 ? -20.968 22.259 -13.208 1.00 36.81 72 PRO A N 1
ATOM 521 C CA . PRO A 1 72 ? -20.655 22.016 -14.603 1.00 36.81 72 PRO A CA 1
ATOM 522 C C . PRO A 1 72 ? -20.627 20.510 -14.929 1.00 36.81 72 PRO A C 1
ATOM 524 O O . PRO A 1 72 ? -20.350 19.656 -14.091 1.00 36.81 72 PRO A O 1
ATOM 527 N N . SER A 1 73 ? -20.967 20.235 -16.184 1.00 29.41 73 SER A N 1
ATOM 528 C CA . SER A 1 73 ? -21.141 18.963 -16.896 1.00 29.41 73 SER A CA 1
ATOM 529 C C . SER A 1 73 ? -20.017 17.913 -16.730 1.00 29.41 73 SER A C 1
ATOM 531 O O . SER A 1 73 ? -18.876 18.272 -16.436 1.00 29.41 73 SER A O 1
ATOM 533 N N . PRO A 1 74 ? -20.301 16.614 -16.974 1.00 39.22 74 PRO A N 1
ATOM 534 C CA . PRO A 1 74 ? -19.395 15.516 -16.636 1.00 39.22 74 PRO A CA 1
ATOM 535 C C . PRO A 1 74 ? -18.197 15.417 -17.593 1.00 39.22 74 PRO A C 1
ATOM 537 O O . PRO A 1 74 ? -18.358 15.346 -18.811 1.00 39.22 74 PRO A O 1
ATOM 540 N N . SER A 1 75 ? -16.992 15.361 -17.019 1.00 33.81 75 SER A N 1
ATOM 541 C CA . SER A 1 75 ? -15.740 15.006 -17.701 1.00 33.81 75 SER A CA 1
ATOM 542 C C . SER A 1 75 ? -15.394 13.536 -17.400 1.00 33.81 75 SER A C 1
ATOM 544 O O . SER A 1 75 ? -15.638 13.099 -16.275 1.00 33.81 75 SER A O 1
ATOM 546 N N . PRO A 1 76 ? -14.814 12.740 -18.323 1.00 41.31 76 PRO A N 1
ATOM 547 C CA . PRO A 1 76 ? -14.752 11.277 -18.182 1.00 41.31 76 PRO A CA 1
ATOM 548 C C . PRO A 1 76 ? -13.744 10.737 -17.151 1.00 41.31 76 PRO A C 1
ATOM 550 O O . PRO A 1 76 ? -13.533 9.533 -17.106 1.00 41.31 76 PRO A O 1
ATOM 553 N N . ASN A 1 77 ? -13.079 11.586 -16.360 1.00 44.72 77 ASN A N 1
ATOM 554 C CA . ASN A 1 77 ? -11.952 11.183 -15.504 1.00 44.72 77 ASN A CA 1
ATOM 555 C C . ASN A 1 77 ? -11.939 11.866 -14.125 1.00 44.72 77 ASN A C 1
ATOM 557 O O . ASN A 1 77 ? -10.876 12.183 -13.595 1.00 44.72 77 ASN A O 1
ATOM 561 N N . SER A 1 78 ? -13.100 12.078 -13.510 1.00 33.00 78 SER A N 1
ATOM 562 C CA . SER A 1 78 ? -13.174 12.363 -12.073 1.00 33.00 78 SER A CA 1
ATOM 563 C C . SER A 1 78 ? -13.711 11.134 -11.349 1.00 33.00 78 SER A C 1
ATOM 565 O O . SER A 1 78 ? -14.901 11.056 -11.043 1.00 33.00 78 SER A O 1
ATOM 567 N N . TYR A 1 79 ? -12.837 10.154 -11.108 1.00 44.12 79 TYR A N 1
ATOM 568 C CA . TYR A 1 79 ? -13.135 9.092 -10.152 1.00 44.12 79 TYR A CA 1
ATOM 569 C C . TYR A 1 79 ? -13.206 9.730 -8.762 1.00 44.12 79 TYR A C 1
ATOM 571 O O . TYR A 1 79 ? -12.195 10.091 -8.160 1.00 44.12 79 TYR A O 1
ATOM 579 N N . SER A 1 80 ? -14.442 9.948 -8.320 1.00 42.22 80 SER A N 1
ATOM 580 C CA . SER A 1 80 ? -14.796 10.156 -6.922 1.00 42.22 80 SER A CA 1
ATOM 581 C C . SER A 1 80 ? -14.463 8.865 -6.152 1.00 42.22 80 SER A C 1
ATOM 583 O O . SER A 1 80 ? -14.552 7.788 -6.746 1.00 42.22 80 SER A O 1
ATOM 585 N N . PRO A 1 81 ? -14.102 8.917 -4.856 1.00 46.56 81 PRO A N 1
ATOM 586 C CA . PRO A 1 81 ? -13.866 7.735 -4.005 1.00 46.56 81 PRO A CA 1
ATOM 587 C C . PRO A 1 81 ? -15.042 6.727 -3.918 1.00 46.56 81 PRO A C 1
ATOM 589 O O . PRO A 1 81 ? -14.952 5.726 -3.215 1.00 46.56 81 PRO A O 1
ATOM 592 N N . SER A 1 82 ? -16.125 6.958 -4.663 1.00 45.06 82 SER A N 1
ATOM 593 C CA . SER A 1 82 ? -17.351 6.169 -4.758 1.00 45.06 82 SER A CA 1
ATOM 594 C C . SER A 1 82 ? -17.351 5.039 -5.808 1.00 45.06 82 SER A C 1
ATOM 596 O O . SER A 1 82 ? -18.381 4.391 -5.970 1.00 45.06 82 SER A O 1
ATOM 598 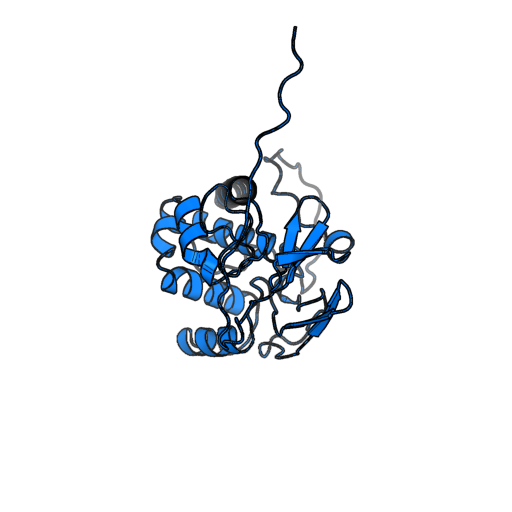N N . SER A 1 83 ? -16.243 4.715 -6.498 1.00 47.72 83 SER A N 1
ATOM 599 C CA . SER A 1 83 ? -16.202 3.535 -7.400 1.00 47.72 83 SER A CA 1
ATOM 600 C C . SER A 1 83 ? -15.911 2.196 -6.706 1.00 47.72 83 SER A C 1
ATOM 602 O O . SER A 1 83 ? -15.749 1.177 -7.371 1.00 47.72 83 SER A O 1
ATOM 604 N N . LEU A 1 84 ? -15.941 2.145 -5.372 1.00 51.97 84 LEU A N 1
ATOM 605 C CA . LEU A 1 84 ? -16.019 0.892 -4.619 1.00 51.97 84 LEU A CA 1
ATOM 606 C C . LEU A 1 84 ? -17.441 0.307 -4.715 1.00 51.97 84 LEU A C 1
ATOM 608 O O . LEU A 1 84 ? -18.190 0.311 -3.745 1.00 51.97 84 LEU A O 1
ATOM 612 N N . ASN A 1 85 ? -17.831 -0.236 -5.873 1.00 48.22 85 ASN A N 1
ATOM 613 C CA . ASN A 1 85 ? -19.048 -1.056 -6.004 1.00 48.22 85 ASN A CA 1
ATOM 614 C C . ASN A 1 85 ? -18.809 -2.493 -5.484 1.00 48.22 85 ASN A C 1
ATOM 616 O O . ASN A 1 85 ? -19.038 -3.498 -6.157 1.00 48.22 85 ASN A O 1
ATOM 620 N N . TYR A 1 86 ? -18.315 -2.567 -4.250 1.00 51.94 86 TYR A N 1
ATOM 621 C CA . TYR A 1 86 ? -18.360 -3.705 -3.338 1.00 51.94 86 TYR A CA 1
ATOM 622 C C . TYR A 1 86 ? -18.872 -3.126 -2.018 1.00 51.94 86 TYR A C 1
ATOM 624 O O . TYR A 1 86 ? -18.467 -2.026 -1.651 1.00 51.94 86 TYR A O 1
ATOM 632 N N . SER A 1 87 ? -19.737 -3.832 -1.290 1.00 63.78 87 SER A N 1
ATOM 633 C CA . SER A 1 87 ? -20.199 -3.399 0.041 1.00 63.78 87 SER A CA 1
ATOM 634 C C . SER A 1 87 ? -19.071 -3.528 1.081 1.00 63.78 87 SER A C 1
ATOM 636 O O . SER A 1 87 ? -19.183 -4.292 2.035 1.00 63.78 87 SER A O 1
ATOM 638 N N . ALA A 1 88 ? -17.944 -2.850 0.855 1.00 79.50 88 ALA A N 1
ATOM 639 C CA . ALA A 1 88 ? -16.843 -2.727 1.793 1.00 79.50 88 ALA A CA 1
ATOM 640 C C . ALA A 1 88 ? -17.313 -1.898 2.989 1.00 79.50 88 ALA A C 1
ATOM 642 O O . ALA A 1 88 ? -17.970 -0.870 2.805 1.00 79.50 88 ALA A O 1
ATOM 643 N N . SER A 1 89 ? -16.969 -2.328 4.201 1.00 92.31 89 SER A N 1
ATOM 644 C CA . SER A 1 89 ? -17.286 -1.551 5.393 1.00 92.31 89 SER A CA 1
ATOM 645 C C . SER A 1 89 ? -16.578 -0.201 5.374 1.00 92.31 89 SER A C 1
ATOM 647 O O . SER A 1 89 ? -15.519 -0.031 4.763 1.00 92.31 89 SER A O 1
ATOM 649 N N . VAL A 1 90 ? -17.141 0.760 6.100 1.00 94.12 90 VAL A N 1
ATOM 650 C CA . VAL A 1 90 ? -16.522 2.071 6.317 1.00 94.12 90 VAL A CA 1
ATOM 651 C C . VAL A 1 90 ? -15.092 1.938 6.860 1.00 94.12 90 VAL A C 1
ATOM 653 O O . VAL A 1 90 ? -14.192 2.646 6.407 1.00 94.12 90 VAL A O 1
ATOM 656 N N . ASN A 1 91 ? -14.847 0.974 7.754 1.00 96.19 91 ASN A N 1
ATOM 657 C CA . ASN A 1 91 ? -13.507 0.705 8.270 1.00 96.19 91 ASN A CA 1
ATOM 658 C C . ASN A 1 91 ? -12.558 0.214 7.173 1.00 96.19 91 ASN A C 1
ATOM 660 O O . ASN A 1 91 ? -11.434 0.701 7.087 1.00 96.19 91 ASN A O 1
ATOM 664 N N . LEU A 1 92 ? -12.989 -0.704 6.303 1.00 96.31 92 LEU A N 1
ATOM 665 C CA . LEU A 1 92 ? -12.153 -1.170 5.198 1.00 96.31 92 LEU A CA 1
ATOM 666 C C . LEU A 1 92 ? -11.839 -0.038 4.212 1.00 96.31 92 LEU A C 1
ATOM 668 O O . LEU A 1 92 ? -10.682 0.122 3.822 1.00 96.31 92 LEU A O 1
ATOM 672 N N . LYS A 1 93 ? -12.833 0.795 3.871 1.00 93.94 93 LYS A N 1
ATOM 673 C CA . LYS A 1 93 ? -12.638 1.993 3.034 1.00 93.94 93 LYS A CA 1
ATOM 674 C C . LYS A 1 93 ? -11.582 2.923 3.644 1.00 93.94 93 LYS A C 1
ATOM 676 O O . LYS A 1 93 ? -10.633 3.306 2.961 1.00 93.94 93 LYS A O 1
ATOM 681 N N . ALA A 1 94 ? -11.703 3.237 4.934 1.00 94.56 94 ALA A N 1
ATOM 682 C CA . ALA A 1 94 ? -10.744 4.070 5.659 1.00 94.56 94 ALA A CA 1
ATOM 683 C C . ALA A 1 94 ? -9.347 3.431 5.738 1.00 94.56 94 ALA A C 1
ATOM 685 O O . ALA A 1 94 ? -8.335 4.113 5.573 1.00 94.56 94 ALA A O 1
ATOM 686 N N . 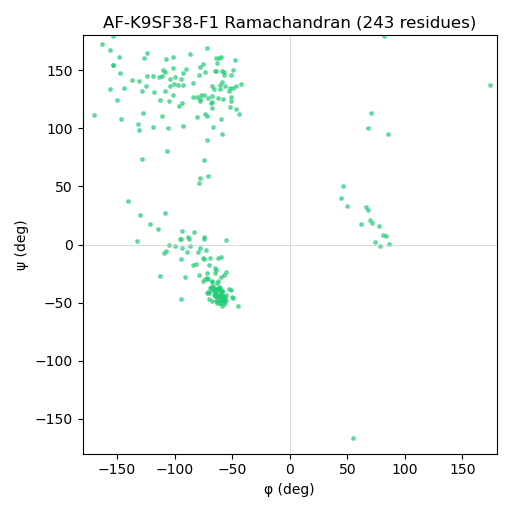PHE A 1 95 ? -9.279 2.112 5.926 1.00 97.12 95 PHE A N 1
ATOM 687 C CA . PHE A 1 95 ? -8.017 1.384 6.004 1.00 97.12 95 PHE A CA 1
ATOM 688 C C . PHE A 1 95 ? -7.243 1.416 4.679 1.00 97.12 95 PHE A C 1
ATOM 690 O O . PHE A 1 95 ? -6.035 1.650 4.665 1.00 97.12 95 PHE A O 1
ATOM 697 N N . LEU A 1 96 ? -7.934 1.263 3.546 1.00 95.75 96 LEU A N 1
ATOM 698 C CA . LEU A 1 96 ? -7.317 1.412 2.227 1.00 95.75 96 LEU A CA 1
ATOM 699 C C . LEU A 1 96 ? -6.731 2.819 2.028 1.00 95.75 96 LEU A C 1
ATOM 701 O O . LEU A 1 96 ? -5.630 2.952 1.491 1.00 95.75 96 LEU A O 1
ATOM 705 N N . GLN A 1 97 ? -7.402 3.867 2.518 1.00 93.19 97 GLN A N 1
ATOM 706 C CA . GLN A 1 97 ? -6.886 5.237 2.423 1.00 93.19 97 GLN A CA 1
ATOM 707 C C . GLN A 1 97 ? -5.602 5.453 3.229 1.00 93.19 97 GLN A C 1
ATOM 709 O O . GLN A 1 97 ? -4.698 6.137 2.747 1.00 93.19 97 GLN A O 1
ATOM 714 N N . ILE A 1 98 ? -5.470 4.857 4.420 1.00 94.25 98 ILE A N 1
ATOM 715 C CA . ILE A 1 98 ? -4.226 4.997 5.193 1.00 94.25 98 ILE A CA 1
ATOM 716 C C . ILE A 1 98 ? -3.058 4.220 4.581 1.00 94.25 98 ILE A C 1
ATOM 718 O O . ILE A 1 98 ? -1.921 4.667 4.710 1.00 94.25 98 ILE A O 1
ATOM 722 N N . ILE A 1 99 ? -3.314 3.112 3.869 1.00 94.00 99 ILE A N 1
ATOM 723 C CA . ILE A 1 99 ? -2.270 2.442 3.077 1.00 94.00 99 ILE A CA 1
ATOM 724 C C . ILE A 1 99 ? -1.807 3.382 1.967 1.00 94.00 99 ILE A C 1
ATOM 726 O O . ILE A 1 99 ? -0.615 3.621 1.828 1.00 94.00 99 ILE A O 1
ATOM 730 N N . ARG A 1 100 ? -2.739 3.980 1.218 1.00 90.94 100 ARG A N 1
ATOM 731 C CA . ARG A 1 100 ? -2.406 4.939 0.152 1.00 90.94 100 ARG A CA 1
ATOM 732 C C . ARG A 1 100 ? -1.627 6.142 0.676 1.00 90.94 100 ARG A C 1
ATOM 734 O O . ARG A 1 100 ? -0.674 6.569 0.032 1.00 90.94 100 ARG A O 1
ATOM 741 N N . TYR A 1 101 ? -2.003 6.659 1.845 1.00 86.75 101 TYR A N 1
ATOM 742 C CA . TYR A 1 101 ? -1.272 7.726 2.531 1.00 86.75 101 TYR A CA 1
ATOM 743 C C . TYR A 1 101 ? 0.151 7.304 2.863 1.00 86.75 101 TYR A C 1
ATOM 745 O O . TYR A 1 101 ? 1.107 7.989 2.506 1.00 86.75 101 TYR A O 1
ATOM 753 N N . ALA A 1 102 ? 0.305 6.143 3.489 1.00 86.19 102 ALA A N 1
ATOM 754 C CA . ALA A 1 102 ? 1.618 5.638 3.828 1.00 86.19 102 ALA A CA 1
ATOM 755 C C . ALA A 1 102 ? 2.426 5.193 2.613 1.00 86.19 102 ALA A C 1
ATOM 757 O O . ALA A 1 102 ? 3.627 5.088 2.738 1.00 86.19 102 ALA A O 1
ATOM 758 N N . GLU A 1 103 ? 1.814 4.963 1.457 1.00 84.88 103 GLU A N 1
ATOM 759 C CA . GLU A 1 103 ? 2.513 4.708 0.197 1.00 84.88 103 GLU A CA 1
ATOM 760 C C . GLU A 1 103 ? 2.694 5.983 -0.659 1.00 84.88 103 GLU A C 1
ATOM 762 O O . GLU A 1 103 ? 3.200 5.918 -1.781 1.00 84.88 103 GLU A O 1
ATOM 767 N N . GLY A 1 104 ? 2.303 7.161 -0.148 1.00 81.44 104 GLY A N 1
ATOM 768 C CA . GLY A 1 104 ? 2.485 8.450 -0.823 1.00 81.44 104 GLY A CA 1
ATOM 769 C C . GLY A 1 104 ? 1.636 8.615 -2.089 1.00 81.44 104 GLY A C 1
ATOM 770 O O . GLY A 1 104 ? 2.040 9.297 -3.030 1.00 81.44 104 GLY A O 1
ATOM 771 N N . THR A 1 105 ? 0.466 7.973 -2.138 1.00 86.38 105 THR A N 1
ATOM 772 C CA . THR A 1 105 ? -0.440 7.916 -3.303 1.00 86.38 105 THR A CA 1
ATOM 773 C C . THR A 1 105 ? -1.896 8.279 -2.957 1.00 86.38 105 THR A C 1
ATOM 775 O O . THR A 1 105 ? -2.848 7.881 -3.638 1.00 86.38 105 THR A O 1
ATOM 778 N N . SER A 1 106 ? -2.115 9.066 -1.898 1.00 81.12 106 SER A N 1
ATOM 779 C CA . SER A 1 106 ? -3.460 9.534 -1.515 1.00 81.12 106 SER A CA 1
ATOM 780 C C . SER A 1 106 ? -4.123 10.455 -2.542 1.00 81.12 106 SER A C 1
ATOM 782 O O . SER A 1 106 ? -5.340 10.614 -2.514 1.00 81.12 106 SER A O 1
ATOM 784 N N . SER A 1 107 ? -3.362 11.076 -3.445 1.00 76.50 107 SER A N 1
ATOM 785 C CA . SER A 1 107 ? -3.918 11.926 -4.500 1.00 76.50 107 SER A CA 1
ATOM 786 C C . SER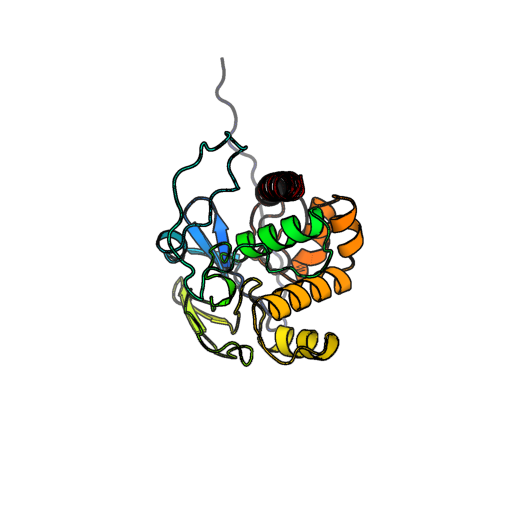 A 1 107 ? -4.848 11.143 -5.437 1.00 76.50 107 SER A C 1
ATOM 788 O O . SER A 1 107 ? -4.794 9.914 -5.536 1.00 76.50 107 SER A O 1
ATOM 790 N N . SER A 1 108 ? -5.713 11.858 -6.160 1.00 75.50 108 SER A N 1
ATOM 791 C CA . SER A 1 108 ? -6.649 11.253 -7.120 1.00 75.50 108 SER A CA 1
ATOM 792 C C . SER A 1 108 ? -5.945 10.477 -8.240 1.00 75.50 108 SER A C 1
ATOM 794 O O . SER A 1 108 ? -6.484 9.500 -8.752 1.00 75.50 108 SER A O 1
ATOM 796 N N . ASP A 1 109 ? -4.714 10.858 -8.590 1.00 83.25 109 ASP A N 1
ATOM 797 C CA . ASP A 1 109 ? -3.876 10.160 -9.566 1.00 83.25 109 ASP A CA 1
ATOM 798 C C . ASP A 1 109 ? -3.024 9.025 -8.966 1.00 83.25 109 ASP A C 1
ATOM 800 O O . ASP A 1 109 ? -2.259 8.392 -9.695 1.00 83.25 109 ASP A O 1
ATOM 804 N N . GLY A 1 110 ? -3.188 8.720 -7.673 1.00 87.50 110 GLY A N 1
ATOM 805 C CA . GLY A 1 110 ? -2.438 7.709 -6.923 1.00 87.50 110 GLY A CA 1
ATOM 806 C C . GLY A 1 110 ? -2.384 6.331 -7.584 1.00 87.50 110 GLY A C 1
ATOM 807 O O . GLY A 1 110 ? -1.329 5.703 -7.645 1.00 87.50 110 GLY A O 1
ATOM 808 N N . TYR A 1 111 ? -3.491 5.904 -8.197 1.00 94.56 111 TYR A N 1
ATOM 809 C CA . TYR A 1 111 ? -3.592 4.639 -8.934 1.00 94.56 111 TYR A CA 1
ATOM 810 C C . TYR A 1 111 ? -2.672 4.537 -10.154 1.00 94.56 111 TYR A C 1
ATOM 812 O O . TYR A 1 111 ? -2.557 3.458 -10.726 1.00 94.56 111 TYR A O 1
ATOM 820 N N . ARG A 1 112 ? -2.045 5.638 -10.586 1.00 94.38 112 ARG A N 1
ATOM 821 C CA . ARG A 1 112 ? -1.115 5.694 -11.726 1.00 94.38 112 ARG A CA 1
ATOM 822 C C . ARG A 1 112 ? 0.336 5.873 -11.308 1.00 94.38 112 ARG A C 1
ATOM 824 O O . ARG A 1 112 ? 1.212 5.897 -12.174 1.00 94.38 112 ARG A O 1
ATOM 831 N N . ILE A 1 113 ? 0.595 6.064 -10.018 1.00 90.38 113 ILE A N 1
ATOM 832 C CA . ILE A 1 113 ? 1.921 6.419 -9.530 1.00 90.38 113 ILE A CA 1
ATOM 833 C C . ILE A 1 113 ? 2.815 5.189 -9.527 1.00 90.38 113 ILE A C 1
ATOM 835 O O . ILE A 1 113 ? 2.469 4.139 -9.002 1.00 90.38 113 ILE A O 1
ATOM 839 N N . GLN A 1 114 ? 3.982 5.333 -10.129 1.00 89.19 114 GLN A N 1
ATOM 840 C CA . GLN A 1 114 ? 5.088 4.401 -10.043 1.00 89.19 114 GLN A CA 1
ATOM 841 C C . GLN A 1 114 ? 6.113 4.937 -9.051 1.00 89.19 114 GLN A C 1
ATOM 843 O O . GLN A 1 114 ? 6.193 6.141 -8.786 1.00 89.19 114 GLN A O 1
ATOM 848 N N . PHE A 1 115 ? 6.972 4.043 -8.589 1.00 82.44 115 PHE A N 1
ATOM 849 C CA . PHE A 1 115 ? 8.187 4.374 -7.876 1.00 82.44 115 PHE A CA 1
ATOM 850 C C . PHE A 1 115 ? 8.915 5.564 -8.520 1.00 82.44 115 PHE A C 1
ATOM 852 O O . PHE A 1 115 ? 9.017 5.636 -9.747 1.00 82.44 115 PHE A O 1
ATOM 859 N N . THR A 1 116 ? 9.433 6.490 -7.705 1.00 79.69 116 THR A N 1
ATOM 860 C CA . THR A 1 116 ? 9.962 7.825 -8.087 1.00 79.69 116 THR A CA 1
ATOM 861 C C . THR A 1 116 ? 8.926 8.895 -8.465 1.00 79.69 116 THR A C 1
ATOM 863 O O . THR A 1 116 ? 9.314 10.010 -8.807 1.00 79.69 116 THR A O 1
ATOM 866 N N . GLY A 1 117 ? 7.622 8.606 -8.394 1.00 80.00 117 GLY A N 1
ATOM 867 C CA . GLY A 1 117 ? 6.558 9.563 -8.740 1.00 80.00 117 GLY A CA 1
ATOM 868 C C . GLY A 1 117 ? 6.232 9.627 -10.237 1.00 80.00 117 GLY A C 1
ATOM 869 O O . GLY A 1 117 ? 5.471 10.488 -10.687 1.00 80.00 117 GLY A O 1
ATOM 870 N N . ARG A 1 118 ? 6.809 8.723 -11.038 1.00 86.31 118 ARG A N 1
ATOM 871 C CA . ARG A 1 118 ? 6.459 8.565 -12.457 1.00 86.31 118 ARG A CA 1
ATOM 872 C C . ARG A 1 118 ? 5.012 8.103 -12.600 1.00 86.31 118 ARG A C 1
ATOM 874 O O . ARG A 1 118 ? 4.435 7.556 -11.671 1.00 86.31 118 ARG A O 1
ATOM 881 N N . ARG A 1 119 ? 4.429 8.295 -13.783 1.00 90.44 119 ARG A N 1
ATOM 882 C CA . ARG A 1 119 ? 3.061 7.852 -14.086 1.00 90.44 119 ARG A CA 1
ATOM 883 C C . ARG A 1 119 ? 3.060 6.762 -15.141 1.00 90.44 119 ARG A C 1
ATOM 885 O O . ARG A 1 119 ? 3.865 6.811 -16.070 1.00 90.44 119 ARG A O 1
ATOM 892 N N . PHE A 1 120 ? 2.149 5.810 -15.004 1.00 94.44 120 PHE A N 1
ATOM 893 C CA . PHE A 1 120 ? 1.748 4.927 -16.093 1.00 94.44 120 PHE A CA 1
ATOM 894 C C . PHE A 1 120 ? 0.327 5.285 -16.556 1.00 94.44 120 PHE A C 1
ATOM 896 O O . PHE A 1 120 ? -0.504 5.769 -15.784 1.00 94.44 120 PHE A O 1
ATOM 903 N N . TYR A 1 121 ? 0.047 5.084 -17.844 1.00 94.00 121 TYR A N 1
ATOM 904 C CA . TYR A 1 121 ? -1.205 5.549 -18.456 1.00 94.00 121 TYR A CA 1
ATOM 905 C C . TYR A 1 121 ? -2.137 4.413 -18.884 1.00 94.00 121 TYR A C 1
ATOM 907 O O . TYR A 1 121 ? -3.354 4.596 -18.884 1.00 94.00 121 TYR A O 1
ATOM 915 N N . ASN A 1 122 ? -1.586 3.238 -19.185 1.00 95.56 122 ASN A N 1
ATOM 916 C CA . ASN A 1 122 ? -2.358 2.061 -19.555 1.00 95.56 122 ASN A CA 1
ATOM 917 C C . ASN A 1 122 ? -2.637 1.194 -18.320 1.00 95.56 122 ASN A C 1
ATOM 919 O O . ASN A 1 122 ? -1.693 0.754 -17.676 1.00 95.56 122 ASN A O 1
ATOM 923 N N . TYR A 1 123 ? -3.911 0.942 -18.023 1.00 97.38 123 TYR A N 1
ATOM 924 C CA . TYR A 1 123 ? -4.326 0.045 -16.944 1.00 97.38 123 TYR A CA 1
ATOM 925 C C . TYR A 1 123 ? -4.417 -1.419 -17.363 1.00 97.38 123 TYR A C 1
ATOM 927 O O . TYR A 1 123 ? -4.722 -2.233 -16.512 1.00 97.38 123 TYR A O 1
ATOM 935 N N . GLY A 1 124 ? -4.160 -1.775 -18.625 1.00 98.00 124 GLY A N 1
ATOM 936 C CA . GLY A 1 124 ? -4.296 -3.157 -19.095 1.00 98.00 124 GLY A CA 1
ATOM 937 C C . GLY A 1 124 ? -3.480 -4.177 -18.296 1.00 98.00 124 GLY A C 1
ATOM 938 O O . GLY A 1 124 ? -3.850 -5.342 -18.274 1.00 98.00 124 GLY A O 1
ATOM 939 N N . ASP A 1 125 ? -2.409 -3.748 -17.622 1.00 98.06 125 ASP A N 1
ATOM 940 C CA . ASP A 1 125 ? -1.684 -4.552 -16.641 1.00 98.06 125 ASP A CA 1
ATOM 941 C C . ASP A 1 125 ? -0.786 -3.662 -15.758 1.00 98.06 125 ASP A C 1
ATOM 943 O O . ASP A 1 125 ? -0.605 -2.470 -16.033 1.00 98.06 125 ASP A O 1
ATOM 947 N N . HIS A 1 126 ? -0.189 -4.243 -14.717 1.00 98.19 126 HIS A N 1
ATOM 948 C CA . HIS A 1 126 ? 0.880 -3.615 -13.954 1.00 98.19 126 HIS A CA 1
ATOM 949 C C . HIS A 1 126 ? 2.035 -3.237 -14.899 1.00 98.19 126 HIS A C 1
ATOM 951 O O . HIS A 1 126 ? 2.430 -4.042 -15.748 1.00 98.19 126 HIS A O 1
ATOM 957 N N . PRO A 1 127 ? 2.630 -2.034 -14.773 1.00 97.81 127 PRO A N 1
ATOM 958 C CA . PRO A 1 127 ? 3.571 -1.531 -15.773 1.00 97.81 127 PRO A CA 1
ATOM 959 C C . PRO A 1 127 ? 4.861 -2.353 -15.880 1.00 97.81 127 PRO A C 1
ATOM 961 O O . PRO A 1 127 ? 5.504 -2.315 -16.926 1.00 97.81 127 PRO A O 1
ATOM 964 N N . ARG A 1 128 ? 5.254 -3.067 -14.812 1.00 97.00 128 ARG A N 1
ATOM 965 C CA . ARG A 1 128 ? 6.501 -3.869 -14.725 1.00 97.00 128 ARG A CA 1
ATOM 966 C C . ARG A 1 128 ? 7.742 -3.079 -15.153 1.00 97.00 128 ARG A C 1
ATOM 968 O O . ARG A 1 128 ? 8.690 -3.597 -15.734 1.00 97.00 128 ARG A O 1
ATOM 975 N N . GLN A 1 129 ? 7.731 -1.777 -14.873 1.00 95.62 129 GLN A N 1
ATOM 976 C CA . GLN A 1 129 ? 8.844 -0.885 -15.169 1.00 95.62 129 GLN A CA 1
ATOM 977 C C . GLN A 1 129 ? 9.699 -0.729 -13.921 1.00 95.62 129 GLN A C 1
ATOM 979 O O . GLN A 1 129 ? 9.243 -0.205 -12.905 1.00 95.62 129 GLN A O 1
ATOM 984 N N . VAL A 1 130 ? 10.963 -1.136 -14.015 1.00 92.38 130 VAL A N 1
ATOM 985 C CA . VAL A 1 130 ? 11.958 -0.824 -12.990 1.00 92.38 130 VAL A CA 1
ATOM 986 C C . VAL A 1 130 ? 12.290 0.661 -13.089 1.00 92.38 130 VAL A C 1
ATOM 988 O O . VAL A 1 130 ? 12.914 1.112 -14.050 1.00 92.38 130 VAL A O 1
ATOM 991 N N . ASN A 1 131 ? 11.882 1.431 -12.088 1.00 85.38 131 ASN A N 1
ATOM 992 C CA . ASN A 1 131 ? 12.278 2.825 -11.942 1.00 85.38 131 ASN A CA 1
ATOM 993 C C . ASN A 1 131 ? 13.336 2.924 -10.846 1.00 85.38 131 ASN A C 1
ATOM 995 O O . ASN A 1 131 ? 13.258 2.223 -9.839 1.00 85.38 131 ASN A O 1
ATOM 999 N N . CYS A 1 132 ? 14.326 3.795 -11.036 1.00 83.19 132 CYS A N 1
ATOM 1000 C CA . CYS A 1 132 ? 15.424 3.960 -10.093 1.00 83.19 132 CYS A CA 1
ATOM 1001 C C . CYS A 1 132 ? 15.558 5.416 -9.648 1.00 83.19 132 CYS A C 1
ATOM 1003 O O . CYS A 1 132 ? 15.514 6.326 -10.475 1.00 83.19 132 CYS A O 1
ATOM 1005 N N . GLY A 1 133 ? 15.764 5.624 -8.350 1.00 75.50 133 GLY A N 1
ATOM 1006 C CA . GLY A 1 133 ? 16.116 6.908 -7.750 1.00 75.50 133 GLY A CA 1
ATOM 1007 C C . GLY A 1 133 ? 17.550 6.886 -7.222 1.00 75.50 133 GLY A C 1
ATOM 1008 O O . GLY A 1 133 ? 18.024 5.855 -6.744 1.00 75.50 133 GLY A O 1
ATOM 1009 N N . TYR A 1 134 ? 18.244 8.021 -7.309 1.00 67.81 134 TYR A N 1
ATOM 1010 C CA . TYR A 1 134 ? 19.563 8.200 -6.698 1.00 67.81 134 TYR A CA 1
ATOM 1011 C C . TYR A 1 134 ? 19.431 8.792 -5.299 1.00 67.81 134 TYR A C 1
ATOM 1013 O O . TYR A 1 134 ? 18.673 9.737 -5.091 1.00 67.81 134 TYR A O 1
ATOM 1021 N N . TYR A 1 135 ? 20.206 8.267 -4.353 1.00 55.88 135 TYR A N 1
ATOM 1022 C CA . TYR A 1 135 ? 20.232 8.759 -2.986 1.00 55.88 135 TYR A CA 1
ATOM 1023 C C . TYR A 1 135 ? 21.544 8.427 -2.264 1.00 55.88 135 TYR A C 1
ATOM 1025 O O . TYR A 1 135 ? 22.006 7.289 -2.297 1.00 55.88 135 TYR A O 1
ATOM 1033 N N . ASN A 1 136 ? 22.131 9.415 -1.574 1.00 50.59 136 ASN A N 1
ATOM 1034 C CA . ASN A 1 136 ? 23.393 9.298 -0.823 1.00 50.59 136 ASN A CA 1
ATOM 1035 C C . ASN A 1 136 ? 24.503 8.541 -1.580 1.00 50.59 136 ASN A C 1
ATOM 1037 O O . ASN A 1 136 ? 25.226 7.731 -1.001 1.00 50.59 136 ASN A O 1
ATOM 1041 N N . GLY A 1 137 ? 24.613 8.794 -2.887 1.00 65.00 137 GLY A N 1
ATOM 1042 C CA . GLY A 1 137 ? 25.602 8.164 -3.766 1.00 65.00 137 GLY A CA 1
ATOM 1043 C C . GLY A 1 137 ? 25.269 6.734 -4.213 1.00 65.00 137 GLY A C 1
ATOM 1044 O O . GLY A 1 137 ? 26.036 6.163 -4.980 1.00 65.00 137 GLY A O 1
ATOM 1045 N N . GLY A 1 138 ? 24.144 6.163 -3.774 1.00 65.19 138 GLY A N 1
ATOM 1046 C CA . GLY A 1 138 ? 23.632 4.863 -4.209 1.00 65.19 138 GLY A CA 1
ATOM 1047 C C . GLY A 1 138 ? 22.401 4.983 -5.108 1.00 65.19 138 GLY A C 1
ATOM 1048 O O . GLY A 1 138 ? 21.709 6.001 -5.113 1.00 65.19 138 GLY A O 1
ATOM 1049 N N . GLN A 1 139 ? 22.119 3.927 -5.868 1.00 76.69 139 GLN A N 1
ATOM 1050 C CA . GLN A 1 139 ? 20.920 3.808 -6.693 1.00 76.69 139 GLN A CA 1
ATOM 1051 C C . GLN A 1 139 ? 19.980 2.781 -6.064 1.00 76.69 139 GLN A C 1
ATOM 1053 O O . GLN A 1 139 ? 20.405 1.684 -5.705 1.00 76.69 139 GLN A O 1
ATOM 1058 N N . LEU A 1 140 ? 18.707 3.138 -5.934 1.00 77.56 140 LEU A N 1
ATOM 1059 C CA . LEU A 1 140 ? 17.655 2.242 -5.474 1.00 77.56 140 LEU A CA 1
ATOM 1060 C C . LEU A 1 140 ? 16.622 2.090 -6.580 1.00 77.56 140 LEU A C 1
ATOM 1062 O O . LEU A 1 140 ? 16.169 3.090 -7.132 1.00 77.56 140 LEU A O 1
ATOM 1066 N N . CYS A 1 141 ? 16.251 0.852 -6.884 1.00 81.94 141 CYS A N 1
ATOM 1067 C CA . CYS A 1 141 ? 15.348 0.519 -7.975 1.00 81.94 141 CYS A CA 1
ATOM 1068 C C . CYS A 1 141 ? 14.153 -0.286 -7.466 1.00 81.94 141 CYS A C 1
ATOM 1070 O O . CYS A 1 141 ? 14.295 -1.098 -6.554 1.00 81.94 141 CYS A O 1
ATOM 1072 N N . SER A 1 142 ? 12.986 -0.072 -8.067 1.00 85.19 142 SER A N 1
ATOM 1073 C CA . SER A 1 142 ? 11.759 -0.795 -7.738 1.00 85.19 142 SER A CA 1
ATOM 1074 C C . SER A 1 142 ? 10.810 -0.842 -8.923 1.00 85.19 142 SER A C 1
ATOM 1076 O O . SER A 1 142 ? 10.813 0.059 -9.764 1.00 85.19 142 SER A O 1
ATOM 1078 N N . THR A 1 143 ? 9.962 -1.865 -8.946 1.00 91.75 143 THR A N 1
ATOM 1079 C CA . THR A 1 143 ? 8.812 -1.962 -9.853 1.00 91.75 143 THR A CA 1
ATOM 1080 C C . THR A 1 143 ? 7.516 -1.463 -9.222 1.00 91.75 143 THR A C 1
ATOM 1082 O O . THR A 1 143 ? 6.479 -1.572 -9.862 1.00 91.75 143 THR A O 1
ATOM 1085 N N . ALA A 1 144 ? 7.565 -0.917 -7.999 1.00 91.81 144 ALA A N 1
ATOM 1086 C CA . ALA A 1 144 ? 6.382 -0.479 -7.266 1.00 91.81 144 ALA A CA 1
ATOM 1087 C C . ALA A 1 144 ? 5.480 0.446 -8.102 1.00 91.81 144 ALA A C 1
ATOM 1089 O O . ALA A 1 144 ? 5.952 1.453 -8.642 1.00 91.81 144 ALA A O 1
ATOM 1090 N N . ALA A 1 145 ? 4.193 0.111 -8.207 1.00 94.44 145 ALA A N 1
ATOM 1091 C CA . ALA A 1 145 ? 3.212 0.919 -8.917 1.00 94.44 145 ALA A CA 1
ATOM 1092 C C . ALA A 1 145 ? 1.801 0.828 -8.321 1.00 94.44 145 ALA A C 1
ATOM 1094 O O . ALA A 1 145 ? 1.448 -0.109 -7.603 1.00 94.44 145 ALA A O 1
ATOM 1095 N N . GLY A 1 146 ? 0.979 1.816 -8.665 1.00 95.12 146 GLY A N 1
ATOM 1096 C CA . GLY A 1 146 ? -0.408 1.909 -8.239 1.00 95.12 146 GLY A CA 1
ATOM 1097 C C . GLY A 1 146 ? -0.579 2.499 -6.840 1.00 95.12 146 GLY A C 1
ATOM 1098 O O . GLY A 1 146 ? 0.392 2.811 -6.146 1.00 95.12 146 GLY A O 1
ATOM 1099 N N . ALA A 1 147 ? -1.836 2.617 -6.419 1.00 93.69 147 ALA A N 1
ATOM 1100 C CA . ALA A 1 147 ? -2.229 3.235 -5.152 1.00 93.69 147 ALA A CA 1
ATOM 1101 C C . ALA A 1 147 ? -1.705 2.466 -3.922 1.00 93.69 147 ALA A C 1
ATOM 1103 O O . ALA A 1 147 ? -1.556 3.013 -2.838 1.00 93.69 147 ALA A O 1
ATOM 1104 N N . TYR A 1 148 ? -1.380 1.187 -4.087 1.00 95.50 148 TYR A N 1
ATOM 1105 C CA . TYR A 1 148 ? -0.867 0.344 -3.003 1.00 95.50 148 TYR A CA 1
ATOM 1106 C C . TYR A 1 148 ? 0.579 -0.097 -3.238 1.00 95.50 148 TYR A C 1
ATOM 1108 O O . TYR A 1 148 ? 1.043 -1.021 -2.568 1.00 95.50 148 TYR A O 1
ATOM 1116 N N . GLN A 1 149 ? 1.265 0.542 -4.202 1.00 94.19 149 GLN A N 1
ATOM 1117 C CA . GLN A 1 149 ? 2.673 0.314 -4.551 1.00 94.19 149 GLN A CA 1
ATOM 1118 C C . GLN A 1 149 ? 3.016 -1.185 -4.672 1.00 94.19 149 GLN A C 1
ATOM 1120 O O . GLN A 1 149 ? 3.985 -1.688 -4.092 1.00 94.19 149 GLN A O 1
ATOM 1125 N N . PHE A 1 150 ? 2.203 -1.921 -5.436 1.00 95.50 150 PHE A N 1
ATOM 1126 C CA . PHE A 1 150 ? 2.459 -3.329 -5.731 1.00 95.50 150 PHE A CA 1
ATOM 1127 C C . PHE A 1 150 ? 3.794 -3.464 -6.455 1.00 95.50 150 PHE A C 1
ATOM 1129 O O . PHE A 1 150 ? 4.059 -2.722 -7.393 1.00 95.50 150 PHE A O 1
ATOM 1136 N N . LEU A 1 151 ? 4.628 -4.418 -6.039 1.00 94.00 151 LEU A N 1
ATOM 1137 C CA . LEU A 1 151 ? 5.728 -4.877 -6.885 1.00 94.00 151 LEU A CA 1
ATOM 1138 C C . LEU A 1 151 ? 5.154 -5.763 -7.986 1.00 94.00 151 LEU A C 1
ATOM 1140 O O . LEU A 1 151 ? 4.150 -6.433 -7.756 1.00 94.00 151 LEU A O 1
ATOM 1144 N N . GLU A 1 152 ? 5.853 -5.860 -9.114 1.00 93.88 152 GLU A N 1
ATOM 1145 C CA . GLU A 1 152 ? 5.524 -6.793 -10.203 1.00 93.88 152 GLU A CA 1
ATOM 1146 C C . GLU A 1 152 ? 5.195 -8.204 -9.692 1.00 93.88 152 GLU A C 1
ATOM 1148 O O . GLU A 1 152 ? 4.106 -8.706 -9.936 1.00 93.88 152 GLU A O 1
ATOM 1153 N N . THR A 1 153 ? 6.074 -8.796 -8.880 1.00 90.88 153 THR A N 1
ATOM 1154 C CA . THR A 1 153 ? 5.875 -10.157 -8.358 1.00 90.88 153 THR A CA 1
ATOM 1155 C C . THR A 1 153 ? 4.706 -10.267 -7.382 1.00 90.88 153 THR A C 1
ATOM 1157 O O . THR A 1 153 ? 4.051 -11.301 -7.315 1.00 90.88 153 THR A O 1
ATOM 1160 N N . THR A 1 154 ? 4.436 -9.209 -6.610 1.00 93.88 154 THR A N 1
ATOM 1161 C CA . THR A 1 154 ? 3.277 -9.162 -5.707 1.00 93.88 154 THR A CA 1
ATOM 1162 C C . THR A 1 154 ? 1.983 -9.049 -6.502 1.00 93.88 154 THR A C 1
ATOM 1164 O O . THR A 1 154 ? 1.001 -9.699 -6.154 1.00 93.88 154 THR A O 1
ATOM 1167 N N . TRP A 1 155 ? 1.983 -8.231 -7.559 1.00 97.56 155 TRP A N 1
ATOM 1168 C CA . TRP A 1 155 ? 0.842 -8.085 -8.448 1.00 97.56 155 TRP A CA 1
ATOM 1169 C C . TRP A 1 155 ? 0.534 -9.398 -9.163 1.00 97.56 155 TRP A C 1
ATOM 1171 O O . TRP A 1 155 ? -0.597 -9.853 -9.079 1.00 97.56 155 TRP A O 1
ATOM 1181 N N . ASP A 1 156 ? 1.526 -10.042 -9.778 1.00 96.88 156 ASP A N 1
ATOM 1182 C CA . ASP A 1 156 ? 1.336 -11.305 -10.502 1.00 96.88 156 ASP A CA 1
ATOM 1183 C C . ASP A 1 156 ? 0.694 -12.389 -9.617 1.00 96.88 156 ASP A C 1
ATOM 1185 O O . ASP A 1 156 ? -0.246 -13.073 -10.029 1.00 96.88 156 ASP A O 1
ATOM 1189 N N . ASP A 1 157 ? 1.162 -12.508 -8.372 1.00 95.88 157 ASP A N 1
ATOM 1190 C CA . ASP A 1 157 ? 0.628 -13.460 -7.397 1.00 95.88 157 ASP A CA 1
ATOM 1191 C C . ASP A 1 157 ? -0.805 -13.116 -6.951 1.00 95.88 157 ASP A C 1
ATOM 1193 O O . ASP A 1 157 ? -1.698 -13.973 -6.954 1.00 95.88 157 ASP A O 1
ATOM 1197 N N . VAL A 1 158 ? -1.066 -11.858 -6.576 1.00 95.44 158 VAL A N 1
ATOM 1198 C CA . VAL A 1 158 ? -2.397 -11.475 -6.088 1.00 95.44 158 VAL A CA 1
ATOM 1199 C C . VAL A 1 158 ? -3.427 -11.439 -7.216 1.00 95.44 158 VAL A C 1
ATOM 1201 O O . VAL A 1 158 ? -4.525 -11.963 -7.031 1.00 95.44 158 VAL A O 1
ATOM 1204 N N . ALA A 1 159 ? -3.064 -10.917 -8.391 1.00 97.50 159 ALA A N 1
ATOM 1205 C CA . ALA A 1 159 ? -3.907 -10.842 -9.581 1.00 97.50 159 ALA A CA 1
ATOM 1206 C C . ALA A 1 159 ? -4.405 -12.227 -9.991 1.00 97.50 159 ALA A C 1
ATOM 1208 O O . ALA A 1 159 ? -5.607 -12.416 -10.180 1.00 97.50 159 ALA A O 1
ATOM 1209 N N . SER A 1 160 ? -3.501 -13.212 -10.023 1.00 97.06 160 SER A N 1
ATOM 1210 C CA . SER A 1 160 ? -3.840 -14.612 -10.282 1.00 97.06 160 SER A CA 1
ATOM 1211 C C . SER A 1 160 ? -4.886 -15.140 -9.294 1.00 97.06 160 SER A C 1
ATOM 1213 O O . SER A 1 160 ? -5.882 -15.742 -9.693 1.00 97.06 160 SER A O 1
ATOM 1215 N N . SER A 1 161 ? -4.724 -14.853 -7.999 1.00 93.44 161 SER A N 1
ATOM 1216 C CA . SER A 1 161 ? -5.633 -15.372 -6.968 1.00 93.44 161 SER A CA 1
ATOM 1217 C C . SER A 1 161 ? -7.035 -14.767 -6.970 1.00 93.44 161 SER A C 1
ATOM 1219 O O . SER A 1 161 ? -7.984 -15.436 -6.566 1.00 93.44 161 SER A O 1
ATOM 1221 N N . ILE A 1 162 ? -7.169 -13.512 -7.408 1.00 95.06 162 ILE A N 1
ATOM 1222 C CA . ILE A 1 162 ? -8.454 -12.802 -7.451 1.00 95.06 162 ILE A CA 1
ATOM 1223 C C . ILE A 1 162 ? -9.077 -12.806 -8.852 1.00 95.06 162 ILE A C 1
ATOM 1225 O O . ILE A 1 162 ? -10.167 -12.267 -9.031 1.00 95.06 162 ILE A O 1
ATOM 1229 N N . GLY A 1 163 ? -8.396 -13.398 -9.841 1.00 96.88 163 GLY A N 1
ATOM 1230 C CA . GLY A 1 163 ? -8.826 -13.400 -11.238 1.00 96.88 163 GLY A CA 1
ATOM 1231 C C . GLY A 1 163 ? -8.803 -12.013 -11.883 1.00 96.88 163 GLY A C 1
ATOM 1232 O O . GLY A 1 163 ? -9.659 -11.723 -12.719 1.00 96.88 163 GLY A O 1
ATOM 1233 N N . ALA A 1 164 ? -7.867 -11.148 -11.481 1.00 96.62 164 ALA A N 1
ATOM 1234 C CA . ALA A 1 164 ? -7.727 -9.826 -12.079 1.00 96.62 164 ALA A CA 1
ATOM 1235 C C . ALA A 1 164 ? -7.295 -9.949 -13.544 1.00 96.62 164 ALA A C 1
ATOM 1237 O O . ALA A 1 164 ? -6.380 -10.704 -13.874 1.00 96.62 164 ALA A O 1
ATOM 1238 N N . TYR A 1 165 ? -7.954 -9.192 -14.417 1.00 96.19 165 TYR A N 1
ATOM 1239 C CA . TYR A 1 165 ? -7.671 -9.168 -15.856 1.00 96.19 165 TYR A CA 1
ATOM 1240 C C . TYR A 1 165 ? -7.011 -7.864 -16.319 1.00 96.19 165 TYR A C 1
ATOM 1242 O O . TYR A 1 165 ? -6.620 -7.759 -17.478 1.00 96.19 165 TYR A O 1
ATOM 1250 N N . ASP A 1 166 ? -6.917 -6.871 -15.436 1.00 97.94 166 ASP A N 1
ATOM 1251 C CA . ASP A 1 166 ? -6.220 -5.612 -15.661 1.00 97.94 166 ASP A CA 1
ATOM 1252 C C . ASP A 1 166 ? -5.745 -5.023 -14.316 1.00 97.94 166 ASP A C 1
ATOM 1254 O O . ASP A 1 166 ? -5.976 -5.597 -13.252 1.00 97.94 166 ASP A O 1
ATOM 1258 N N . PHE A 1 167 ? -5.072 -3.876 -14.363 1.00 98.00 167 PHE A N 1
ATOM 1259 C CA . PHE A 1 167 ? -4.551 -3.123 -13.220 1.00 98.00 167 PHE A CA 1
ATOM 1260 C C . PHE A 1 167 ? -5.327 -1.820 -12.962 1.00 98.00 167 PHE A C 1
ATOM 1262 O O . PHE A 1 167 ? -4.769 -0.840 -12.459 1.00 98.00 167 PHE A O 1
ATOM 1269 N N . SER A 1 168 ? -6.606 -1.770 -13.340 1.00 97.00 168 SER A N 1
ATOM 1270 C CA . SER A 1 168 ? -7.500 -0.638 -13.066 1.00 97.00 168 SER A CA 1
ATOM 1271 C C . SER A 1 168 ? -7.652 -0.382 -11.557 1.00 97.00 168 SER A C 1
ATOM 1273 O O . SER A 1 168 ? -7.340 -1.259 -10.746 1.00 97.00 168 SER A O 1
ATOM 1275 N N . PRO A 1 169 ? -8.118 0.815 -11.148 1.00 95.81 169 PRO A N 1
ATOM 1276 C CA . PRO A 1 169 ? -8.292 1.150 -9.735 1.00 95.81 169 PRO A CA 1
ATOM 1277 C C . PRO A 1 169 ? -9.051 0.091 -8.925 1.00 95.81 169 PRO A C 1
ATOM 1279 O O . PRO A 1 169 ? -8.563 -0.345 -7.884 1.00 95.81 169 PRO A O 1
ATOM 1282 N N . ASP A 1 170 ? -10.169 -0.411 -9.452 1.00 94.75 170 ASP A N 1
ATOM 1283 C CA . ASP A 1 170 ? -10.990 -1.422 -8.780 1.00 94.75 170 ASP A CA 1
ATOM 1284 C C . ASP A 1 170 ? -10.223 -2.735 -8.543 1.00 94.75 170 ASP A C 1
ATOM 1286 O O . ASP A 1 170 ? -10.368 -3.375 -7.499 1.00 94.75 170 ASP A O 1
ATOM 1290 N N . TRP A 1 171 ? -9.386 -3.155 -9.497 1.00 96.75 171 TRP A N 1
ATOM 1291 C CA . TRP A 1 171 ? -8.567 -4.360 -9.359 1.00 96.75 171 TRP A CA 1
ATOM 1292 C C . TRP A 1 171 ? -7.367 -4.158 -8.430 1.00 96.75 171 TRP A C 1
ATOM 1294 O O . TRP A 1 171 ? -7.001 -5.083 -7.701 1.00 96.75 171 TRP A O 1
ATOM 1304 N N . GLN A 1 172 ? -6.811 -2.947 -8.372 1.00 97.62 172 GLN A N 1
ATOM 1305 C CA . GLN A 1 172 ? -5.818 -2.578 -7.363 1.00 97.62 172 GLN A CA 1
ATOM 1306 C C . GLN A 1 172 ? -6.408 -2.638 -5.947 1.00 97.62 172 GLN A C 1
ATOM 1308 O O . GLN A 1 172 ? -5.788 -3.232 -5.063 1.00 97.62 172 GLN A O 1
ATOM 1313 N N . ASP A 1 173 ? -7.611 -2.096 -5.734 1.00 96.81 173 ASP A N 1
ATOM 1314 C CA . ASP A 1 173 ? -8.304 -2.148 -4.438 1.00 96.81 173 ASP A CA 1
ATOM 1315 C C . ASP A 1 173 ? -8.548 -3.600 -4.005 1.00 96.81 173 ASP A C 1
ATOM 1317 O O . ASP A 1 173 ? -8.204 -3.990 -2.889 1.00 96.81 173 ASP A O 1
ATOM 1321 N N . ARG A 1 174 ? -9.060 -4.443 -4.912 1.00 96.38 174 ARG A N 1
ATOM 1322 C CA . ARG A 1 174 ? -9.266 -5.880 -4.652 1.00 96.38 174 ARG A CA 1
ATOM 1323 C C . ARG A 1 174 ? -7.962 -6.606 -4.323 1.00 96.38 174 ARG A C 1
ATOM 1325 O O . ARG A 1 174 ? -7.946 -7.437 -3.417 1.00 96.38 174 ARG A O 1
ATOM 1332 N N . GLY A 1 175 ? -6.870 -6.274 -5.014 1.00 96.62 175 GLY A N 1
ATOM 1333 C CA . GLY A 1 175 ? -5.540 -6.795 -4.703 1.00 96.62 175 GLY A CA 1
ATOM 1334 C C . GLY A 1 175 ? -5.092 -6.427 -3.287 1.00 96.62 175 GLY A C 1
ATOM 1335 O O . GLY A 1 175 ? -4.617 -7.283 -2.544 1.00 96.62 175 GLY A O 1
ATOM 1336 N N . ALA A 1 176 ? -5.297 -5.178 -2.867 1.00 97.50 176 ALA A N 1
ATOM 1337 C CA . ALA A 1 176 ? -4.936 -4.729 -1.524 1.00 97.50 176 ALA A CA 1
ATOM 1338 C C . ALA A 1 176 ? -5.784 -5.423 -0.449 1.00 97.50 176 ALA A C 1
ATOM 1340 O O . ALA A 1 176 ? -5.242 -5.910 0.543 1.00 97.50 176 ALA A O 1
ATOM 1341 N N . ILE A 1 177 ? -7.094 -5.548 -0.678 1.00 97.44 177 ILE A N 1
ATOM 1342 C CA . ILE A 1 177 ? -8.030 -6.278 0.191 1.00 97.44 177 ILE A CA 1
ATOM 1343 C C . ILE A 1 177 ? -7.599 -7.740 0.355 1.00 97.44 177 ILE A C 1
ATOM 1345 O O . ILE A 1 177 ? -7.578 -8.257 1.474 1.00 97.44 177 ILE A O 1
ATOM 1349 N N . GLU A 1 178 ? -7.211 -8.408 -0.730 1.00 97.31 178 GLU A N 1
ATOM 1350 C CA . GLU A 1 178 ? -6.735 -9.790 -0.669 1.00 97.31 178 GLU A CA 1
ATOM 1351 C C . GLU A 1 178 ? -5.428 -9.910 0.128 1.00 97.31 178 GLU A C 1
ATOM 1353 O O . GLU A 1 178 ? -5.281 -10.828 0.938 1.00 97.31 178 GLU A O 1
ATOM 1358 N N . LEU A 1 179 ? -4.500 -8.960 -0.010 1.00 97.19 179 LEU A N 1
ATOM 1359 C CA . LEU A 1 179 ? -3.283 -8.933 0.806 1.00 97.19 179 LEU A CA 1
ATOM 1360 C C . LEU A 1 179 ? -3.581 -8.689 2.297 1.00 97.19 179 LEU A C 1
ATOM 1362 O O . LEU A 1 17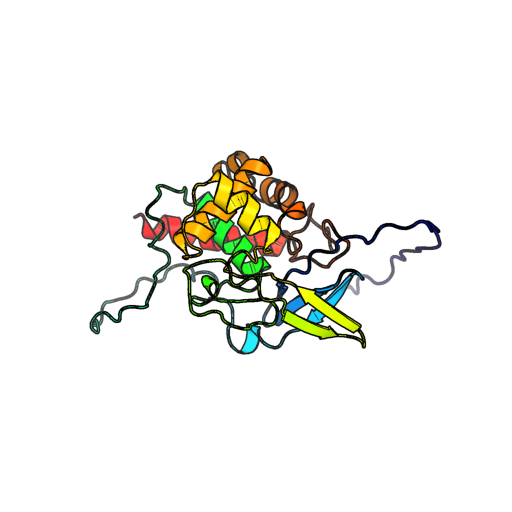9 ? -2.999 -9.365 3.147 1.00 97.19 179 LEU A O 1
ATOM 1366 N N . ILE A 1 180 ? -4.532 -7.806 2.629 1.00 97.56 180 ILE A N 1
ATOM 1367 C CA . ILE A 1 180 ? -5.027 -7.600 4.007 1.00 97.56 180 ILE A CA 1
ATOM 1368 C C . ILE A 1 180 ? -5.611 -8.905 4.566 1.00 97.56 180 ILE A C 1
ATOM 1370 O O . ILE A 1 180 ? -5.333 -9.290 5.708 1.00 97.56 180 ILE A O 1
ATOM 1374 N N . ARG A 1 181 ? -6.404 -9.619 3.758 1.00 97.19 181 ARG A N 1
ATOM 1375 C CA . ARG A 1 181 ? -7.004 -10.903 4.135 1.00 97.19 181 ARG A CA 1
ATOM 1376 C C . ARG A 1 181 ? -5.935 -11.963 4.395 1.00 97.19 181 ARG A C 1
ATOM 1378 O O . ARG A 1 181 ? -5.988 -12.625 5.430 1.00 97.19 181 ARG A O 1
ATOM 1385 N N . ARG A 1 182 ? -4.952 -12.106 3.500 1.00 95.69 182 ARG A N 1
ATOM 1386 C CA . ARG A 1 182 ? -3.835 -13.061 3.635 1.00 95.69 182 ARG A CA 1
ATOM 1387 C C . ARG A 1 182 ? -2.947 -12.769 4.843 1.00 95.69 182 ARG A C 1
ATOM 1389 O O . ARG A 1 182 ? -2.463 -13.706 5.469 1.00 95.69 182 ARG A O 1
ATOM 1396 N N . ALA A 1 183 ? -2.784 -11.498 5.204 1.00 95.00 183 ALA A N 1
ATOM 1397 C CA . ALA A 1 183 ? -2.091 -11.084 6.423 1.00 95.00 183 ALA A CA 1
ATOM 1398 C C . ALA A 1 183 ? -2.897 -11.356 7.714 1.00 95.00 183 ALA A C 1
ATOM 1400 O O . ALA A 1 183 ? -2.409 -11.110 8.815 1.00 95.00 183 ALA A O 1
ATOM 1401 N N . GLY A 1 184 ? -4.142 -11.839 7.608 1.00 94.44 184 GLY A N 1
ATOM 1402 C CA . GLY A 1 184 ? -5.010 -12.100 8.757 1.00 94.44 184 GLY A CA 1
ATOM 1403 C C . GLY A 1 184 ? -5.498 -10.829 9.459 1.00 94.44 184 GLY A C 1
ATOM 1404 O O . GLY A 1 184 ? -5.865 -10.890 10.634 1.00 94.44 184 GLY A O 1
ATOM 1405 N N . ALA A 1 185 ? -5.473 -9.686 8.768 1.00 97.38 185 ALA A N 1
ATOM 1406 C CA . ALA A 1 185 ? -5.830 -8.379 9.318 1.00 97.38 185 ALA A CA 1
ATOM 1407 C C . ALA A 1 185 ? -7.294 -7.989 9.066 1.00 97.38 185 ALA A C 1
ATOM 1409 O O . ALA A 1 185 ? -7.783 -7.060 9.696 1.00 97.38 185 ALA A O 1
ATOM 1410 N N . MET A 1 186 ? -8.010 -8.702 8.187 1.00 97.06 186 MET A N 1
ATOM 1411 C CA . MET A 1 186 ? -9.374 -8.328 7.784 1.00 97.06 186 MET A CA 1
ATOM 1412 C C . MET A 1 186 ? -10.325 -8.175 8.976 1.00 97.06 186 MET A C 1
ATOM 1414 O O . MET A 1 186 ? -10.997 -7.162 9.098 1.00 97.06 186 MET A O 1
ATOM 1418 N N . GLN A 1 187 ? -10.339 -9.139 9.899 1.00 96.44 187 GLN A N 1
ATOM 1419 C CA . GLN A 1 187 ? -11.208 -9.071 11.077 1.00 96.44 187 GLN A CA 1
ATOM 1420 C C . GLN A 1 187 ? -10.883 -7.870 11.975 1.00 96.44 187 GLN A C 1
ATOM 1422 O O . GLN A 1 187 ? -11.796 -7.237 12.496 1.00 96.44 187 GLN A O 1
ATOM 1427 N N . ASP A 1 188 ? -9.601 -7.541 12.137 1.00 98.25 188 ASP A N 1
ATOM 1428 C CA . ASP A 1 188 ? -9.189 -6.389 12.938 1.00 9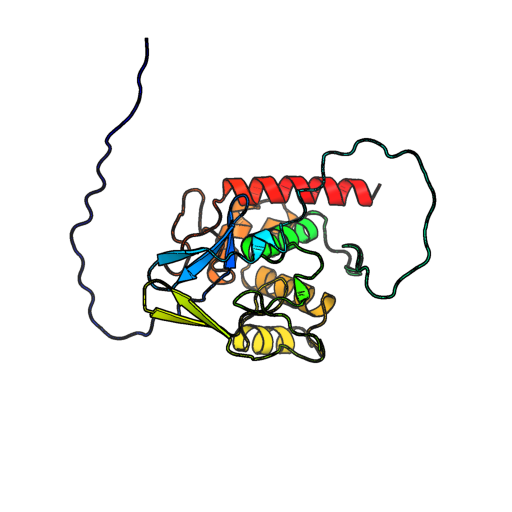8.25 188 ASP A CA 1
ATOM 1429 C C . ASP A 1 188 ? -9.594 -5.075 12.278 1.00 98.25 188 ASP A C 1
ATOM 1431 O O . ASP A 1 188 ? -10.058 -4.174 12.970 1.00 98.25 188 ASP A O 1
ATOM 1435 N N . VAL A 1 189 ? -9.479 -4.980 10.949 1.00 97.88 189 VAL A N 1
ATOM 1436 C CA . VAL A 1 189 ? -9.983 -3.830 10.188 1.00 97.88 189 VAL A CA 1
ATOM 1437 C C . VAL A 1 189 ? -11.483 -3.674 10.418 1.00 97.88 189 VAL A C 1
ATOM 1439 O O . VAL A 1 189 ? -11.923 -2.617 10.858 1.00 97.88 189 VAL A O 1
ATOM 1442 N N . GLU A 1 190 ? -12.261 -4.734 10.202 1.00 95.69 190 GLU A N 1
ATOM 1443 C CA . GLU A 1 190 ? -13.718 -4.698 10.361 1.00 95.69 190 GLU A CA 1
ATOM 1444 C C . GLU A 1 190 ? -14.142 -4.305 11.785 1.00 95.69 190 GLU A C 1
ATOM 1446 O O . GLU A 1 190 ? -15.050 -3.494 11.961 1.00 95.69 190 GLU A O 1
ATOM 1451 N N . MET A 1 191 ? -13.443 -4.806 12.808 1.00 95.81 191 MET A N 1
ATOM 1452 C CA . MET A 1 191 ? -13.718 -4.501 14.218 1.00 95.81 191 MET A CA 1
ATOM 1453 C C . MET A 1 191 ? -13.158 -3.150 14.695 1.00 95.81 191 MET A C 1
ATOM 1455 O O . MET A 1 191 ? -13.435 -2.756 15.825 1.00 95.81 191 MET A O 1
ATOM 1459 N N . GLY A 1 192 ? -12.381 -2.436 13.874 1.00 95.19 192 GLY A N 1
ATOM 1460 C CA . GLY A 1 192 ? -11.736 -1.177 14.266 1.00 95.19 192 GLY A CA 1
ATOM 1461 C C . GLY A 1 192 ? -10.485 -1.348 15.144 1.00 95.19 192 GLY A C 1
ATOM 1462 O O . GLY A 1 192 ? -10.005 -0.382 15.733 1.00 95.19 192 GLY A O 1
ATOM 1463 N N . ASN A 1 193 ? -9.907 -2.549 15.214 1.00 97.62 193 ASN A N 1
ATOM 1464 C CA . ASN A 1 193 ? -8.651 -2.847 15.913 1.00 97.62 193 ASN A CA 1
ATOM 1465 C C . ASN A 1 193 ? -7.429 -2.402 15.079 1.00 97.62 193 ASN A C 1
ATOM 1467 O O . ASN A 1 193 ? -6.556 -3.199 14.724 1.00 97.62 193 ASN A O 1
ATOM 1471 N N . ILE A 1 194 ? -7.361 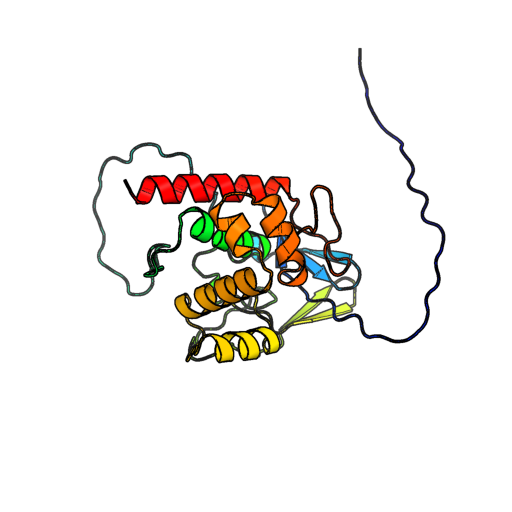-1.118 14.726 1.00 97.50 194 ILE A N 1
ATOM 1472 C CA . ILE A 1 194 ? -6.507 -0.636 13.628 1.00 97.50 194 ILE A CA 1
ATOM 1473 C C . ILE A 1 194 ? -5.011 -0.773 13.891 1.00 97.50 194 ILE A C 1
ATOM 1475 O O . ILE A 1 194 ? -4.280 -1.163 12.984 1.00 97.50 194 ILE A O 1
ATOM 1479 N N . GLU A 1 195 ? -4.535 -0.552 15.117 1.00 97.94 195 GLU A N 1
ATOM 1480 C CA . GLU A 1 195 ? -3.113 -0.763 15.425 1.00 97.94 195 GLU A CA 1
ATOM 1481 C C . GLU A 1 195 ? -2.680 -2.222 15.200 1.00 97.94 195 GLU A C 1
ATOM 1483 O O . GLU A 1 195 ? -1.587 -2.481 14.694 1.00 97.94 195 GLU A O 1
ATOM 1488 N N . GLN A 1 196 ? -3.553 -3.182 15.531 1.00 97.94 196 GLN A N 1
ATOM 1489 C CA . GLN A 1 196 ? -3.295 -4.610 15.321 1.00 97.94 196 GLN A CA 1
ATOM 1490 C C . GLN A 1 196 ? -3.324 -4.956 13.829 1.00 97.94 196 GLN A C 1
ATOM 1492 O O . GLN A 1 196 ? -2.440 -5.670 13.351 1.00 97.94 196 GLN A O 1
ATOM 1497 N N . ALA A 1 197 ? -4.284 -4.401 13.083 1.00 98.38 197 ALA A N 1
ATOM 1498 C CA . ALA A 1 197 ? -4.347 -4.550 11.633 1.00 98.38 197 ALA A CA 1
ATOM 1499 C C . ALA A 1 197 ? -3.080 -4.008 10.946 1.00 98.38 197 ALA A C 1
ATOM 1501 O O . ALA A 1 197 ? -2.482 -4.717 10.137 1.00 98.38 197 ALA A O 1
ATOM 1502 N N . ILE A 1 198 ? -2.629 -2.798 11.311 1.00 97.75 198 ILE A N 1
ATOM 1503 C CA . ILE A 1 198 ? -1.395 -2.177 10.796 1.00 97.75 198 ILE A CA 1
ATOM 1504 C C . ILE A 1 198 ? -0.186 -3.073 11.080 1.00 97.75 198 ILE A C 1
ATOM 1506 O O . ILE A 1 198 ? 0.576 -3.381 10.165 1.00 97.75 198 ILE A O 1
ATOM 1510 N N . GLY A 1 199 ? -0.038 -3.555 12.318 1.00 96.56 199 GLY A N 1
ATOM 1511 C CA . GLY A 1 199 ? 1.070 -4.440 12.679 1.00 96.56 199 GLY A CA 1
ATOM 1512 C C . GLY A 1 199 ? 1.099 -5.731 11.854 1.00 96.56 199 GLY A C 1
ATOM 1513 O O . GLY A 1 199 ? 2.162 -6.154 11.398 1.00 96.56 199 GLY A O 1
ATOM 1514 N N . LYS A 1 200 ? -0.071 -6.331 11.591 1.00 96.81 200 LYS A N 1
ATOM 1515 C CA . LYS A 1 200 ? -0.204 -7.548 10.771 1.00 96.81 200 LYS A CA 1
ATOM 1516 C C . LYS A 1 200 ? 0.163 -7.335 9.306 1.00 96.81 200 LYS A C 1
ATOM 1518 O O . LYS A 1 200 ? 0.727 -8.236 8.690 1.00 96.81 200 LYS A O 1
ATOM 1523 N N . VAL A 1 201 ? -0.141 -6.167 8.745 1.00 96.19 201 VAL A N 1
ATOM 1524 C CA . VAL A 1 201 ? 0.150 -5.866 7.336 1.00 96.19 201 VAL A CA 1
ATOM 1525 C C . VAL A 1 201 ? 1.493 -5.155 7.112 1.00 96.19 201 VAL A C 1
ATOM 1527 O O . VAL A 1 201 ? 1.898 -4.969 5.966 1.00 96.19 201 VAL A O 1
ATOM 1530 N N . ALA A 1 202 ? 2.235 -4.816 8.168 1.00 92.31 202 ALA A N 1
ATOM 1531 C CA . ALA A 1 202 ? 3.570 -4.217 8.077 1.00 92.31 202 ALA A CA 1
ATOM 1532 C C . ALA A 1 202 ? 4.614 -5.044 7.287 1.00 92.31 20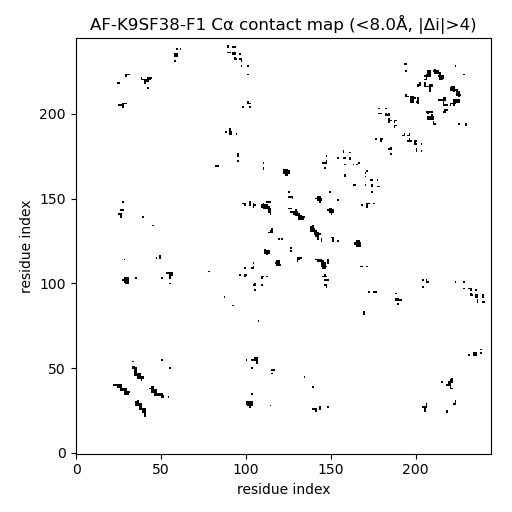2 ALA A C 1
ATOM 1534 O O . ALA A 1 202 ? 5.562 -4.462 6.752 1.00 92.31 202 ALA A O 1
ATOM 1535 N N . PRO A 1 203 ? 4.522 -6.386 7.178 1.00 88.31 203 PRO A N 1
ATOM 1536 C CA . PRO A 1 203 ? 5.355 -7.154 6.246 1.00 88.31 203 PRO A CA 1
ATOM 1537 C C . PRO A 1 203 ? 4.915 -7.041 4.779 1.00 88.31 203 PRO A C 1
ATOM 1539 O O . PRO A 1 203 ? 5.627 -7.497 3.897 1.00 88.31 203 PRO A O 1
ATOM 1542 N N . VAL A 1 204 ? 3.741 -6.482 4.484 1.00 89.94 204 VAL A N 1
ATOM 1543 C CA . VAL A 1 204 ? 3.255 -6.274 3.111 1.00 89.94 204 VAL A CA 1
ATOM 1544 C C . VAL A 1 204 ? 3.607 -4.866 2.633 1.00 89.94 204 VAL A C 1
ATOM 1546 O O . VAL A 1 204 ? 4.143 -4.705 1.530 1.00 89.94 204 VAL A O 1
ATOM 1549 N N . TRP A 1 205 ? 3.352 -3.860 3.472 1.00 90.75 205 TRP A N 1
ATOM 1550 C CA . TRP A 1 205 ? 3.635 -2.450 3.201 1.00 90.75 205 TRP A CA 1
ATOM 1551 C C . TRP A 1 205 ? 4.757 -1.956 4.103 1.00 90.75 205 TRP A C 1
ATOM 1553 O O . TRP A 1 205 ? 4.601 -1.819 5.314 1.00 90.75 205 TRP A O 1
ATOM 1563 N N . ALA A 1 206 ? 5.917 -1.691 3.501 1.00 82.75 206 ALA A N 1
ATOM 1564 C CA . ALA A 1 206 ? 7.116 -1.305 4.237 1.00 82.75 206 ALA A CA 1
ATOM 1565 C C . ALA A 1 206 ? 7.004 0.104 4.855 1.00 82.75 206 ALA A C 1
ATOM 1567 O O . ALA A 1 206 ? 7.796 0.479 5.711 1.00 82.75 206 ALA A O 1
ATOM 1568 N N . SER A 1 207 ? 6.008 0.894 4.483 1.00 84.25 207 SER A N 1
ATOM 1569 C CA . SER A 1 207 ? 5.730 2.176 5.126 1.00 84.25 207 SER A CA 1
ATOM 1570 C C . SER A 1 207 ? 5.087 2.054 6.515 1.00 84.25 207 SER A C 1
ATOM 1572 O O . SER A 1 207 ? 5.030 3.046 7.245 1.00 84.25 207 SER A O 1
ATOM 1574 N N . PHE A 1 208 ? 4.617 0.865 6.907 1.00 90.38 208 PHE A N 1
ATOM 1575 C CA . PHE A 1 208 ? 3.888 0.654 8.156 1.00 90.38 208 PHE A CA 1
ATOM 1576 C C . PHE A 1 208 ? 4.771 0.187 9.329 1.00 90.38 208 PHE A C 1
ATOM 1578 O O . PHE A 1 208 ? 5.667 -0.647 9.149 1.00 90.38 208 PHE A O 1
ATOM 1585 N N . PRO A 1 209 ? 4.493 0.673 10.555 1.00 92.12 209 PRO A N 1
ATOM 1586 C CA . PRO A 1 209 ? 5.122 0.198 11.782 1.00 92.12 209 PRO A CA 1
ATOM 1587 C C . PRO A 1 209 ? 4.574 -1.178 12.176 1.00 92.12 209 PRO A C 1
ATOM 1589 O O . PRO A 1 209 ? 3.396 -1.469 11.985 1.00 92.12 209 PRO A O 1
ATOM 1592 N N . ARG A 1 210 ? 5.398 -2.019 12.807 1.00 92.44 210 ARG A N 1
ATOM 1593 C CA . ARG A 1 210 ? 4.941 -3.322 13.328 1.00 92.44 210 ARG A CA 1
ATOM 1594 C C . ARG A 1 210 ? 4.187 -3.204 14.659 1.00 92.44 210 ARG A C 1
ATOM 1596 O O . ARG A 1 210 ? 3.388 -4.072 14.994 1.00 92.44 210 ARG A O 1
ATOM 1603 N N . TRP A 1 211 ? 4.467 -2.156 15.431 1.00 94.19 211 TRP A N 1
ATOM 1604 C CA . TRP A 1 211 ? 3.829 -1.824 16.710 1.00 94.19 211 TRP A CA 1
ATOM 1605 C C . TRP A 1 211 ? 3.969 -0.320 16.993 1.00 94.19 211 TRP A C 1
ATOM 1607 O O . TRP A 1 211 ? 4.753 0.377 16.345 1.00 94.19 211 TRP A O 1
ATOM 1617 N N . SER A 1 212 ? 3.230 0.201 17.974 1.00 91.81 212 SER A N 1
ATOM 1618 C CA . SER A 1 212 ? 3.323 1.613 18.364 1.00 91.81 212 SER A CA 1
ATOM 1619 C C . SER A 1 212 ? 4.720 1.974 18.890 1.00 91.81 212 SER A C 1
ATOM 1621 O O . SER A 1 212 ? 5.246 1.323 19.791 1.00 91.81 212 SER A O 1
ATOM 1623 N N . GLY A 1 213 ? 5.336 3.006 18.308 1.00 86.44 213 GLY A N 1
ATOM 1624 C CA . GLY A 1 213 ? 6.716 3.413 18.603 1.00 86.44 213 GLY A CA 1
ATOM 1625 C C . GLY A 1 213 ? 7.797 2.689 17.789 1.00 86.44 213 GLY A C 1
ATOM 1626 O O . GLY A 1 213 ? 8.976 2.982 17.976 1.00 86.44 213 GLY A O 1
ATOM 1627 N N . ASP A 1 214 ? 7.433 1.772 16.885 1.00 87.12 214 ASP A N 1
ATOM 1628 C CA . ASP A 1 214 ? 8.368 1.242 15.888 1.00 87.12 214 ASP A CA 1
ATOM 1629 C C . ASP A 1 214 ? 8.725 2.336 14.875 1.00 87.12 214 ASP A C 1
ATOM 1631 O O . ASP A 1 214 ? 7.847 2.869 14.199 1.00 87.12 214 ASP A O 1
ATOM 1635 N N . SER A 1 215 ? 10.015 2.650 14.762 1.00 83.31 215 SER A N 1
ATOM 1636 C CA . SER A 1 215 ? 10.534 3.625 13.797 1.00 83.31 215 SER A CA 1
ATOM 1637 C C . SER A 1 215 ? 11.248 2.975 12.613 1.00 83.31 215 SER A C 1
ATOM 1639 O O . SER A 1 215 ? 11.748 3.713 11.769 1.00 83.31 215 SER A O 1
ATOM 1641 N N . TYR A 1 216 ? 11.350 1.638 12.562 1.00 77.19 216 TYR A N 1
ATOM 1642 C CA . TYR A 1 216 ? 12.190 0.926 11.584 1.00 77.19 216 TYR A CA 1
ATOM 1643 C C . TYR A 1 216 ? 11.505 -0.252 10.869 1.00 77.19 216 TYR A C 1
ATOM 1645 O O . TYR A 1 216 ? 12.153 -0.926 10.071 1.00 77.19 216 TYR A O 1
ATOM 1653 N N . GLY A 1 217 ? 10.220 -0.510 11.122 1.00 80.75 217 GLY A N 1
ATOM 1654 C CA . GLY A 1 217 ? 9.391 -1.408 10.314 1.00 80.75 217 GLY A CA 1
ATOM 1655 C C . GLY A 1 217 ? 9.939 -2.829 10.122 1.00 80.75 217 GLY A C 1
ATOM 1656 O O . GLY A 1 217 ? 10.865 -3.290 10.793 1.00 80.75 217 GLY A O 1
ATOM 1657 N N . SER A 1 218 ? 9.346 -3.564 9.181 1.00 81.06 218 SER A N 1
ATOM 1658 C CA . SER A 1 218 ? 9.687 -4.978 8.940 1.00 81.06 218 SER A CA 1
ATOM 1659 C C . SER A 1 218 ? 11.050 -5.220 8.285 1.00 81.06 218 SER A C 1
ATOM 1661 O O . SER A 1 218 ? 11.614 -6.297 8.463 1.00 81.06 218 SER A O 1
ATOM 1663 N N . TYR A 1 219 ? 11.596 -4.246 7.556 1.00 74.88 219 TYR A N 1
ATOM 1664 C CA . TYR A 1 219 ? 12.826 -4.380 6.763 1.00 74.88 219 TYR A CA 1
ATOM 1665 C C . TYR A 1 219 ? 13.923 -3.377 7.177 1.00 74.88 219 TYR A C 1
ATOM 1667 O O . TYR A 1 219 ? 14.869 -3.160 6.421 1.00 74.88 219 TYR A O 1
ATOM 1675 N N . GLY A 1 220 ? 13.822 -2.768 8.367 1.00 68.38 220 GLY A N 1
ATOM 1676 C CA . GLY A 1 220 ? 14.801 -1.796 8.884 1.00 68.38 220 GLY A CA 1
ATOM 1677 C C . GLY A 1 220 ? 14.634 -0.366 8.351 1.00 68.38 220 GLY A C 1
ATOM 1678 O O . GLY A 1 220 ? 15.496 0.484 8.572 1.00 68.38 220 GLY A O 1
ATOM 1679 N N . GLN A 1 221 ? 13.546 -0.105 7.635 1.00 67.62 221 GLN A N 1
ATOM 1680 C CA . GLN A 1 221 ? 13.196 1.145 6.975 1.00 67.62 221 GLN A CA 1
ATOM 1681 C C . GLN A 1 221 ? 12.321 2.035 7.872 1.00 67.62 221 GLN A C 1
ATOM 1683 O O . GLN A 1 221 ? 11.500 1.524 8.626 1.00 67.62 221 GLN A O 1
ATOM 1688 N N . SER A 1 222 ? 12.436 3.362 7.786 1.00 70.44 222 SER A N 1
ATOM 1689 C CA . SER A 1 222 ? 11.531 4.246 8.521 1.00 70.44 222 SER A CA 1
ATOM 1690 C C . SER A 1 222 ? 10.101 4.109 8.030 1.00 70.44 222 SER A C 1
ATOM 1692 O O . SER A 1 222 ? 9.847 3.831 6.859 1.00 70.44 222 SER A O 1
ATOM 1694 N N . VAL A 1 223 ? 9.184 4.330 8.956 1.00 81.88 223 VAL A N 1
ATOM 1695 C CA . VAL A 1 223 ? 7.754 4.092 8.796 1.00 81.88 223 VAL A CA 1
ATOM 1696 C C . VAL A 1 223 ? 6.981 5.354 9.139 1.00 81.88 223 VAL A C 1
ATOM 1698 O O . VAL A 1 223 ? 7.486 6.231 9.846 1.00 81.88 223 VAL A O 1
ATOM 1701 N N . VAL A 1 224 ? 5.740 5.439 8.674 1.00 83.38 224 VAL A N 1
ATOM 1702 C CA . VAL A 1 224 ? 4.800 6.438 9.181 1.00 83.38 224 VAL A CA 1
ATOM 1703 C C . VAL A 1 224 ? 4.480 6.087 10.640 1.00 83.38 224 VAL A C 1
ATOM 1705 O O . VAL A 1 224 ? 4.108 4.944 10.915 1.00 83.38 224 VAL A O 1
ATOM 1708 N N . PRO A 1 225 ? 4.608 7.018 11.602 1.00 85.44 225 PRO A N 1
ATOM 1709 C CA . PRO A 1 225 ? 4.329 6.706 12.999 1.00 85.44 225 PRO A CA 1
ATOM 1710 C C . PRO A 1 225 ? 2.893 6.208 13.209 1.00 85.44 225 PRO A C 1
ATOM 1712 O O . PRO A 1 225 ? 1.950 6.777 12.659 1.00 85.44 225 PRO A O 1
ATOM 1715 N N . MET A 1 226 ? 2.715 5.196 14.067 1.00 90.62 226 MET A N 1
ATOM 1716 C CA . MET A 1 226 ? 1.408 4.567 14.330 1.00 90.62 226 MET A CA 1
ATOM 1717 C C . MET A 1 226 ? 0.310 5.591 14.651 1.00 90.62 226 MET A C 1
ATOM 1719 O O . MET A 1 226 ? -0.774 5.537 14.080 1.00 90.62 226 MET A O 1
ATOM 1723 N N . TYR A 1 227 ? 0.605 6.569 15.513 1.00 86.62 227 TYR A N 1
ATOM 1724 C CA . TYR A 1 227 ? -0.371 7.589 15.908 1.00 86.62 227 TYR A CA 1
ATOM 1725 C C . TYR A 1 227 ? -0.851 8.451 14.726 1.00 86.62 227 TYR A C 1
ATOM 1727 O O . TYR A 1 227 ? -1.997 8.891 14.721 1.00 86.62 227 TYR A O 1
ATOM 1735 N N . VAL A 1 228 ? -0.000 8.674 13.717 1.00 85.69 228 VAL A N 1
ATOM 1736 C CA . VAL A 1 228 ? -0.373 9.399 12.495 1.00 85.69 228 VAL A CA 1
ATOM 1737 C C . VAL A 1 228 ? -1.330 8.544 11.672 1.00 85.69 228 VAL A C 1
ATOM 1739 O O . VAL A 1 228 ? -2.377 9.033 11.263 1.00 85.69 228 VAL A O 1
ATOM 1742 N N . LEU A 1 229 ? -1.018 7.260 11.477 1.00 89.31 229 LEU A N 1
ATOM 1743 C CA . LEU A 1 229 ? -1.881 6.338 10.731 1.00 89.31 229 LEU A CA 1
ATOM 1744 C C . LEU A 1 229 ? -3.262 6.195 11.379 1.00 89.31 229 LEU A C 1
ATOM 1746 O O . LEU A 1 229 ? -4.269 6.283 10.683 1.00 89.31 229 LEU A O 1
ATOM 1750 N N . VAL A 1 230 ? -3.314 6.045 12.706 1.00 93.06 230 VAL A N 1
ATOM 1751 C CA . VAL A 1 230 ? -4.579 5.988 13.455 1.00 93.06 230 VAL A CA 1
ATOM 1752 C C . VAL A 1 230 ? -5.352 7.303 13.319 1.00 93.06 230 VAL A C 1
ATOM 1754 O O . VAL A 1 230 ? -6.544 7.272 13.042 1.00 93.06 230 VAL A O 1
ATOM 1757 N N . HIS A 1 231 ? -4.691 8.461 13.425 1.00 88.19 231 HIS A N 1
ATOM 1758 C CA . HIS A 1 231 ? -5.351 9.758 13.237 1.00 88.19 231 HIS A CA 1
ATOM 1759 C C . HIS A 1 231 ? -6.013 9.891 11.854 1.00 88.19 231 HIS A C 1
ATOM 1761 O O . HIS A 1 231 ? -7.174 10.288 11.763 1.00 88.19 231 HIS A O 1
ATOM 1767 N N . TYR A 1 232 ? -5.304 9.525 10.781 1.00 86.12 232 TYR A N 1
ATOM 1768 C CA . TYR A 1 232 ? -5.865 9.563 9.428 1.00 86.12 232 TYR A CA 1
ATOM 1769 C C . TYR A 1 232 ? -6.968 8.524 9.221 1.00 86.12 232 TYR A C 1
ATOM 1771 O O . TYR A 1 232 ? -7.946 8.815 8.535 1.00 86.12 232 TYR A O 1
ATOM 1779 N N . PHE A 1 233 ? -6.839 7.336 9.816 1.00 93.62 233 PHE A N 1
ATOM 1780 C CA . PHE A 1 233 ? -7.882 6.316 9.753 1.00 93.62 233 PHE A CA 1
ATOM 1781 C C . PHE A 1 233 ? -9.203 6.850 10.305 1.00 93.62 233 PHE A C 1
ATOM 1783 O O . PHE A 1 233 ? -10.221 6.767 9.625 1.00 93.62 233 PHE A O 1
ATOM 1790 N N . GLU A 1 234 ? -9.174 7.429 11.507 1.00 92.44 234 GLU A N 1
ATOM 1791 C CA . GLU A 1 234 ? -10.368 7.964 12.166 1.00 92.44 234 GLU A CA 1
ATOM 1792 C C . GLU A 1 234 ? -11.021 9.061 11.310 1.00 92.44 234 GLU A C 1
ATOM 1794 O O . GLU A 1 234 ? -12.229 9.028 11.087 1.00 92.44 234 GLU A O 1
ATOM 1799 N N . ALA A 1 235 ? -10.221 9.958 10.724 1.00 86.81 235 ALA A N 1
ATOM 1800 C CA . ALA A 1 235 ? -10.727 11.002 9.835 1.00 86.81 235 ALA A CA 1
ATOM 1801 C C . ALA A 1 235 ? -11.416 10.444 8.572 1.00 86.81 235 ALA A C 1
ATOM 1803 O O . ALA A 1 235 ? -12.496 10.905 8.198 1.00 86.81 235 ALA A O 1
ATOM 1804 N N . TYR A 1 236 ? -10.830 9.434 7.917 1.00 89.31 236 TYR A N 1
ATOM 1805 C CA . TYR A 1 236 ? -11.466 8.794 6.759 1.00 89.31 236 TYR A CA 1
ATOM 1806 C C . TYR A 1 236 ? -12.708 7.992 7.147 1.00 89.31 236 TYR A C 1
ATOM 1808 O O . TYR A 1 236 ? -13.691 7.994 6.406 1.00 89.31 236 TYR A O 1
ATOM 1816 N N . ARG A 1 237 ? -12.682 7.321 8.303 1.00 91.88 237 ARG A N 1
ATOM 1817 C CA . ARG A 1 237 ? -13.829 6.574 8.824 1.00 91.88 237 ARG A CA 1
ATOM 1818 C C . ARG A 1 237 ? -15.024 7.504 9.025 1.00 91.88 237 ARG A C 1
ATOM 1820 O O . ARG A 1 237 ? -16.122 7.197 8.572 1.00 91.88 237 ARG A O 1
ATOM 1827 N N . ASP A 1 238 ? -14.801 8.653 9.653 1.00 89.25 238 ASP A N 1
ATOM 1828 C CA . ASP A 1 238 ? -15.849 9.641 9.903 1.00 89.25 238 ASP A CA 1
ATOM 1829 C C . ASP A 1 238 ? -16.403 10.223 8.596 1.00 89.25 238 ASP A C 1
ATOM 1831 O O . ASP A 1 238 ? -17.614 10.373 8.448 1.00 89.25 238 ASP A O 1
ATOM 1835 N N . TYR A 1 239 ? -15.546 10.485 7.609 1.00 86.12 239 TYR A N 1
ATOM 1836 C CA . TYR A 1 239 ? -15.983 10.931 6.287 1.00 86.12 239 TYR A CA 1
ATOM 1837 C C . TYR A 1 239 ? -16.892 9.930 5.580 1.00 86.12 239 TYR A C 1
ATOM 1839 O O . TYR A 1 239 ? -17.977 10.307 5.147 1.00 86.12 239 TYR A O 1
ATOM 1847 N N . PHE A 1 240 ? -16.496 8.658 5.509 1.00 86.44 240 PHE A N 1
ATOM 1848 C CA . PHE A 1 240 ? -17.312 7.645 4.839 1.00 86.44 240 PHE A CA 1
ATOM 1849 C C . PHE A 1 240 ? -18.620 7.352 5.584 1.00 86.44 240 PHE A C 1
ATOM 1851 O O . PHE A 1 240 ? -19.625 7.088 4.933 1.00 86.44 240 PHE A O 1
ATOM 1858 N N . ASN A 1 241 ? -18.644 7.457 6.917 1.00 85.75 241 ASN A N 1
ATOM 1859 C CA . ASN A 1 241 ? -19.892 7.378 7.684 1.00 85.75 241 ASN A CA 1
ATOM 1860 C C . ASN A 1 241 ? -20.877 8.502 7.315 1.00 85.75 241 ASN A C 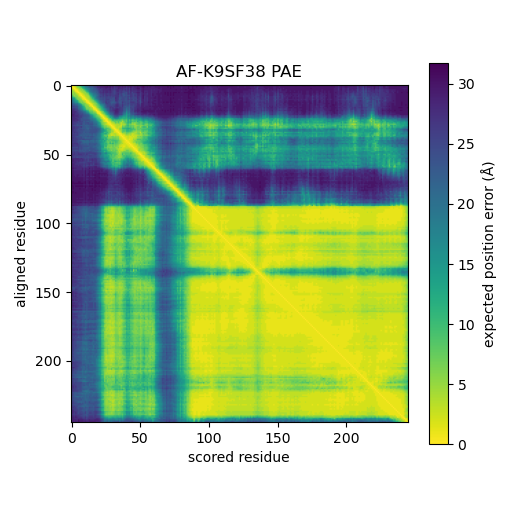1
ATOM 1862 O O . ASN A 1 241 ? -22.079 8.263 7.282 1.00 85.75 241 ASN A O 1
ATOM 1866 N N . ASN A 1 242 ? -20.379 9.711 7.035 1.00 79.25 242 ASN A N 1
ATOM 1867 C CA . ASN A 1 242 ? -21.212 10.871 6.700 1.00 79.25 242 ASN A CA 1
ATOM 1868 C C . ASN A 1 242 ? -21.664 10.905 5.226 1.00 79.25 242 ASN A C 1
ATOM 1870 O O . ASN A 1 242 ? -22.573 11.659 4.898 1.00 79.25 242 ASN A O 1
ATOM 1874 N N . GLU A 1 243 ? -21.035 10.136 4.329 1.00 71.06 243 GLU A N 1
ATOM 1875 C CA . GLU A 1 243 ? -21.483 9.994 2.930 1.00 71.06 243 GLU A CA 1
ATOM 1876 C C . GLU A 1 243 ? -22.589 8.940 2.753 1.00 71.06 243 GLU A C 1
ATOM 1878 O O . GLU A 1 243 ? -23.273 8.939 1.730 1.00 71.06 243 GLU A O 1
ATOM 1883 N N . GLU A 1 244 ? -22.770 8.037 3.722 1.00 58.03 244 GLU A N 1
ATOM 1884 C CA . GLU A 1 244 ? -23.811 6.997 3.687 1.00 58.03 244 GLU A CA 1
ATOM 1885 C C . GLU A 1 244 ? -25.152 7.443 4.315 1.00 58.03 244 GLU A C 1
ATOM 1887 O O . GLU A 1 244 ? -26.143 6.716 4.205 1.00 58.03 244 GLU A O 1
ATOM 1892 N N . THR A 1 245 ? -25.205 8.629 4.937 1.00 46.50 245 THR A N 1
ATOM 1893 C CA . THR A 1 245 ? -26.412 9.251 5.532 1.00 46.50 245 THR A CA 1
ATOM 1894 C C . THR A 1 245 ? -27.011 10.338 4.653 1.00 46.50 245 THR A C 1
ATOM 1896 O O . THR A 1 245 ? -28.257 10.373 4.529 1.00 46.50 245 THR A O 1
#

pLDDT: mean 73.0, std 24.71, range [20.56, 98.38]

Mean predicted aligned error: 11.99 Å

Nearest PDB structures (foldseek):
  1d9u-assembly1_A  TM=8.845E-01  e=2.623E-09  Lambdavirus lambda
  1am7-assembly1_A  TM=8.334E-01  e=1.344E-08  Lambdavirus lambda
  8kea-assembly1_C  TM=7.776E-01  e=3.205E-05  unclassified Caudoviricetes

Sequence (245 aa):
MDKNKLALLVTVCGFIYGSGGLGVTKPAIAQEYNACFMVTGSGRLVQFDFCKHNPPPAPPETAKPASPSPSPSPSPNSYSPSSLNYSASVNLKAFLQIIRYAEGTSSSDGYRIQFTGRRFYNYGDHPRQVNCGYYNGGQLCSTAAGAYQFLETTWDDVASSIGAYDFSPDWQDRGAIELIRRAGAMQDVEMGNIEQAIGKVAPVWASFPRWSGDSYGSYGQSVVPMYVLVHYFEAYRDYFNNEET

Radius of gyration: 19.27 Å; Cα contacts (8 Å, |Δi|>4): 388; chains: 1; bounding box: 55×42×57 Å